Protein AF-A0A956I8U1-F1 (afdb_monomer_lite)

Radius of gyration: 21.56 Å; chains: 1; bounding box: 69×37×74 Å

Secondary structure (DSSP, 8-state):
-PPPPEETTTTT-B----TTTTTTGGGBS---B--HHHHHHHHHHHHHHGGGS-HHHHHHHHHH-SEEEEEETTEEEEPEETTEETTBSSSBHHHHHHHHTTS-TTTTS-HHHHSTTEEE-SSSEEEE--TTSTT----S-GGGSGGG--SBHHHH-HHHHHHHHHHHHT-GGGGGGSPPP-----PPPPPPPPPPPPPPPP---

Sequence (205 aa):
MGRKLTVLNAENATFSCVYPTCGGACCKGSRPPATPAEVAHLRALLPRVKERLRPSARRAIERRDFVTRRQKSGHATLAVQDGACVFFHDGCTLHVLAVEEGVDRFAHKPWACTIFPLERHDEGTWHIRQHGAYGEAWDELPCLSPDASDAPGIDTLGPELAFAAELATGGSESWRFATPTTARAAKPPRSPAKLPKRGARPTDR

Foldseek 3Di:
DQQAQAAPCQPQFDFDDPPPVQLPVCFFQDWDFAFPLLLVVLVVCCVVLLVVWDPQLNVCCVVPNQWDPDDDPRGTTGDDDPRGGRQDDSDRSQLVVCVVVVHDSCPNPGLRVLLPPWDDDDQSYIYRAAPPPPPDPCPPRLRRHSVSGPHRVVVNCVRSSVSVSCCNRCHPPVSRVDDPDCPDDPDPPPDPPPDPDPDDDDDDD

pLDDT: mean 86.84, std 16.13, range [35.69, 98.25]

Structure (mmCIF, N/CA/C/O backbone):
data_AF-A0A956I8U1-F1
#
_entry.id   AF-A0A956I8U1-F1
#
loop_
_atom_site.group_PDB
_atom_site.id
_atom_site.type_symbol
_atom_site.label_atom_id
_atom_site.label_alt_id
_atom_site.label_comp_id
_atom_site.label_asym_id
_atom_site.label_entity_id
_atom_site.label_seq_id
_atom_site.pdbx_PDB_ins_code
_atom_site.Cartn_x
_atom_site.Cartn_y
_atom_site.Cartn_z
_atom_site.occupancy
_atom_site.B_iso_or_equiv
_atom_site.auth_seq_id
_atom_site.auth_comp_id
_atom_site.auth_asym_id
_atom_site.auth_atom_id
_atom_site.pdbx_PDB_model_num
ATOM 1 N N . MET A 1 1 ? 19.447 18.252 -6.058 1.00 37.81 1 MET A N 1
ATOM 2 C CA . MET A 1 1 ? 19.414 17.034 -6.897 1.00 37.81 1 MET A CA 1
ATOM 3 C C . MET A 1 1 ? 18.720 15.950 -6.095 1.00 37.81 1 MET A C 1
ATOM 5 O O . MET A 1 1 ? 19.268 15.537 -5.082 1.00 37.81 1 MET A O 1
ATOM 9 N N . GLY A 1 2 ? 17.487 15.584 -6.460 1.00 49.72 2 GLY A N 1
ATOM 10 C CA . GLY A 1 2 ? 16.763 14.504 -5.782 1.00 49.72 2 GLY A CA 1
ATOM 11 C C . GLY A 1 2 ? 17.529 13.193 -5.939 1.00 49.72 2 GLY A C 1
ATOM 12 O O . GLY A 1 2 ? 18.022 12.908 -7.032 1.00 49.72 2 GLY A O 1
ATOM 13 N N . ARG A 1 3 ? 17.697 12.433 -4.850 1.00 54.66 3 ARG A N 1
ATOM 14 C CA . ARG A 1 3 ? 18.326 11.108 -4.912 1.00 54.66 3 ARG A CA 1
ATOM 15 C C . ARG A 1 3 ? 17.562 10.259 -5.927 1.00 54.66 3 ARG A C 1
ATOM 17 O O . ARG A 1 3 ? 16.346 10.119 -5.828 1.00 54.66 3 ARG A O 1
ATOM 24 N N . LYS A 1 4 ? 18.289 9.715 -6.902 1.00 68.69 4 LYS A N 1
ATOM 25 C CA . LYS A 1 4 ? 17.760 8.745 -7.857 1.00 68.69 4 LYS A CA 1
ATOM 26 C C . LYS A 1 4 ? 17.346 7.502 -7.068 1.00 68.69 4 LYS A C 1
ATOM 28 O O . LYS A 1 4 ? 18.152 6.973 -6.307 1.00 68.69 4 LYS A O 1
ATOM 33 N N . LEU A 1 5 ? 16.092 7.087 -7.214 1.00 85.44 5 LEU A N 1
ATOM 34 C CA . LEU A 1 5 ? 15.614 5.812 -6.689 1.00 85.44 5 LEU A CA 1
ATOM 35 C C . LEU A 1 5 ? 16.400 4.691 -7.384 1.00 85.44 5 LEU A C 1
ATOM 37 O O . LEU A 1 5 ? 16.408 4.626 -8.614 1.00 85.44 5 LEU A O 1
ATOM 41 N N . THR A 1 6 ? 17.060 3.830 -6.614 1.00 91.31 6 THR A N 1
ATOM 42 C CA . THR A 1 6 ? 17.758 2.653 -7.145 1.00 91.31 6 THR A CA 1
ATOM 43 C C . THR A 1 6 ? 16.889 1.423 -6.923 1.00 91.31 6 THR A C 1
ATOM 45 O O . THR A 1 6 ? 16.520 1.134 -5.787 1.00 91.31 6 THR A O 1
ATOM 48 N N . VAL A 1 7 ? 16.578 0.686 -7.994 1.00 93.69 7 VAL A N 1
ATOM 49 C CA . VAL A 1 7 ? 15.843 -0.587 -7.935 1.00 93.69 7 VAL A CA 1
ATOM 50 C C . VAL A 1 7 ? 16.796 -1.719 -8.318 1.00 93.69 7 VAL A C 1
ATOM 52 O O . VAL A 1 7 ? 17.235 -1.794 -9.461 1.00 93.69 7 VAL A O 1
ATOM 55 N N . LEU A 1 8 ? 17.145 -2.579 -7.359 1.00 94.50 8 LEU A N 1
ATOM 56 C CA . LEU A 1 8 ? 18.240 -3.551 -7.477 1.00 94.50 8 LEU A CA 1
ATOM 57 C C . LEU A 1 8 ? 18.034 -4.592 -8.576 1.00 94.50 8 LEU A C 1
ATOM 59 O O . LEU A 1 8 ? 18.990 -4.988 -9.230 1.00 94.50 8 LEU A O 1
ATOM 63 N N . ASN A 1 9 ? 16.798 -5.038 -8.774 1.00 94.94 9 ASN A N 1
ATOM 64 C CA . ASN A 1 9 ? 16.433 -6.044 -9.766 1.00 94.94 9 ASN A CA 1
ATOM 65 C C . ASN A 1 9 ? 15.641 -5.448 -10.939 1.00 94.94 9 ASN A C 1
ATOM 67 O O . ASN A 1 9 ? 14.868 -6.163 -11.568 1.00 94.94 9 ASN A O 1
ATOM 71 N N . ALA A 1 10 ? 15.832 -4.157 -11.236 1.00 93.00 10 ALA A N 1
ATOM 72 C CA . ALA A 1 10 ? 15.119 -3.439 -12.297 1.00 93.00 10 ALA A CA 1
ATOM 73 C C . ALA A 1 10 ? 15.156 -4.142 -13.663 1.00 93.00 10 ALA A C 1
ATOM 75 O O . ALA A 1 10 ? 14.166 -4.115 -14.383 1.00 93.00 10 ALA A O 1
ATOM 76 N N . GLU A 1 11 ? 16.290 -4.757 -14.003 1.00 92.62 11 GLU A N 1
ATOM 77 C CA . GLU A 1 11 ? 16.518 -5.377 -15.314 1.00 92.62 11 GLU A CA 1
ATOM 78 C C . GLU A 1 11 ? 15.791 -6.716 -15.488 1.00 92.62 11 GLU A C 1
ATOM 80 O O . GLU A 1 11 ? 15.482 -7.094 -16.612 1.00 92.62 11 GLU A O 1
ATOM 85 N N . ASN A 1 12 ? 15.512 -7.427 -14.389 1.00 94.44 12 ASN A N 1
ATOM 86 C CA . ASN A 1 12 ? 15.054 -8.821 -14.436 1.00 94.44 12 ASN A CA 1
ATOM 87 C C . ASN A 1 12 ? 13.694 -9.047 -13.771 1.00 94.44 12 ASN A C 1
ATOM 89 O O . ASN A 1 12 ? 13.065 -10.075 -13.999 1.00 94.44 12 ASN A O 1
ATOM 93 N N . ALA A 1 13 ? 13.251 -8.139 -12.900 1.00 96.12 13 ALA A N 1
ATOM 94 C CA . ALA A 1 13 ? 11.980 -8.298 -12.215 1.00 96.12 13 ALA A CA 1
ATOM 95 C C . ALA A 1 13 ? 10.821 -8.011 -13.163 1.00 96.12 13 ALA A C 1
ATOM 97 O O . ALA A 1 13 ? 10.745 -6.931 -13.753 1.00 96.12 13 ALA A O 1
ATOM 98 N N . THR A 1 14 ? 9.877 -8.939 -13.234 1.00 96.62 14 THR A N 1
ATOM 99 C CA . THR A 1 14 ? 8.616 -8.753 -13.941 1.00 96.62 14 THR A CA 1
ATOM 100 C C . THR A 1 14 ? 7.496 -8.526 -12.940 1.00 96.62 14 THR A C 1
ATOM 102 O O . THR A 1 14 ? 7.513 -9.032 -11.820 1.00 96.62 14 THR A O 1
ATOM 105 N N . PHE A 1 15 ? 6.511 -7.709 -13.291 1.00 96.56 15 PHE A N 1
ATOM 106 C CA . PHE A 1 15 ? 5.351 -7.539 -12.425 1.00 96.56 15 PHE A CA 1
ATOM 107 C C . PHE A 1 15 ? 4.150 -7.056 -13.214 1.00 96.56 15 PHE A C 1
ATOM 109 O O . PHE A 1 15 ? 4.244 -6.116 -13.999 1.00 96.56 15 PHE A O 1
ATOM 116 N N . SER A 1 16 ? 2.991 -7.635 -12.924 1.00 94.62 16 SER A N 1
ATOM 117 C CA . SER A 1 16 ? 1.707 -7.074 -13.317 1.00 94.62 16 SER A CA 1
ATOM 118 C C . SER A 1 16 ? 0.682 -7.346 -12.224 1.00 94.62 16 SER A C 1
ATOM 120 O O . SER A 1 16 ? 0.556 -8.464 -11.718 1.00 94.62 16 SER A O 1
ATOM 122 N N . CYS A 1 17 ? -0.057 -6.314 -11.816 1.00 93.06 17 CYS A N 1
ATOM 123 C CA . CYS A 1 17 ? -1.129 -6.491 -10.847 1.00 93.06 17 CYS A CA 1
ATOM 124 C C . CYS A 1 17 ? -2.303 -7.222 -11.509 1.00 93.06 17 CYS A C 1
ATOM 126 O O . CYS A 1 17 ? -2.952 -6.683 -12.399 1.00 93.06 17 CYS A O 1
ATOM 128 N N . VAL A 1 18 ? -2.627 -8.421 -11.020 1.00 92.06 18 VAL A N 1
ATOM 129 C CA . VAL A 1 18 ? -3.714 -9.263 -11.558 1.00 92.06 18 VAL A CA 1
ATOM 130 C C . VAL A 1 18 ? -5.026 -9.145 -10.767 1.00 92.06 18 VAL A C 1
ATOM 132 O O . VAL A 1 18 ? -5.859 -10.052 -10.760 1.00 92.06 18 VAL A O 1
ATOM 135 N N . TYR A 1 19 ? -5.223 -8.047 -10.035 1.00 90.50 19 TYR A N 1
ATOM 136 C CA . TYR A 1 19 ? -6.524 -7.742 -9.433 1.00 90.50 19 TYR A CA 1
ATOM 137 C C . TYR A 1 19 ? -7.537 -7.386 -10.542 1.00 90.50 19 TYR A C 1
ATOM 139 O O . TYR A 1 19 ? -7.165 -6.650 -11.454 1.00 90.50 19 TYR A O 1
ATOM 147 N N . PRO A 1 20 ? -8.807 -7.837 -10.488 1.00 91.75 20 PRO A N 1
ATOM 148 C CA . PRO A 1 20 ? -9.485 -8.511 -9.376 1.00 91.75 20 PRO A CA 1
ATOM 149 C C . PRO A 1 20 ? -9.330 -10.036 -9.329 1.00 91.75 20 PRO A C 1
ATOM 151 O O . PRO A 1 20 ? -9.748 -10.639 -8.343 1.00 91.75 20 PRO A O 1
ATOM 154 N N . THR A 1 21 ? -8.703 -10.667 -10.324 1.00 91.88 21 THR A N 1
ATOM 155 C CA . THR A 1 21 ? -8.592 -12.133 -10.438 1.00 91.88 21 THR A CA 1
ATOM 156 C C . THR A 1 21 ? -7.906 -12.783 -9.231 1.00 91.88 21 THR A C 1
ATOM 158 O O . THR A 1 21 ? -8.298 -13.868 -8.813 1.00 91.88 21 THR A O 1
ATOM 161 N N . CYS A 1 22 ? -6.948 -12.106 -8.585 1.00 92.44 22 CYS A N 1
ATOM 162 C CA . CYS A 1 22 ? -6.332 -12.602 -7.342 1.00 92.44 22 CYS A CA 1
ATOM 163 C C . CYS A 1 22 ? -7.234 -12.514 -6.091 1.00 92.44 22 CYS A C 1
ATOM 165 O O . CYS A 1 22 ? -6.812 -12.899 -4.997 1.00 92.44 22 CYS A O 1
ATOM 167 N N . GLY A 1 23 ? -8.437 -11.939 -6.195 1.00 91.75 23 GLY A N 1
ATOM 168 C CA . GLY A 1 23 ? -9.359 -11.747 -5.072 1.00 91.75 23 GLY A CA 1
ATOM 169 C C . GLY A 1 23 ? -8.770 -10.909 -3.931 1.00 91.75 23 GLY A C 1
ATOM 170 O O . GLY A 1 23 ? -9.068 -11.158 -2.761 1.00 91.75 23 GLY A O 1
ATOM 171 N N . GLY A 1 24 ? -7.861 -9.979 -4.249 1.00 92.56 24 GLY A N 1
ATOM 172 C CA . GLY A 1 24 ? -7.190 -9.116 -3.274 1.00 92.56 24 GLY A CA 1
ATOM 173 C C . GLY A 1 24 ? -6.253 -9.861 -2.322 1.00 92.56 24 GLY A C 1
ATOM 174 O O . GLY A 1 24 ? -6.181 -9.521 -1.142 1.00 92.56 24 GLY A O 1
ATOM 175 N N . ALA A 1 25 ? -5.541 -10.879 -2.809 1.00 92.88 25 ALA A N 1
ATOM 176 C CA . ALA A 1 25 ? -4.661 -11.711 -1.991 1.00 92.88 25 ALA A CA 1
ATOM 177 C C . ALA A 1 25 ? -3.623 -10.915 -1.167 1.00 92.88 25 ALA A C 1
ATOM 179 O O . ALA A 1 25 ? -3.395 -11.251 -0.011 1.00 92.88 25 ALA A O 1
ATOM 180 N N . CYS A 1 26 ? -3.119 -9.776 -1.659 1.00 92.94 26 CYS A N 1
ATOM 181 C CA . CYS A 1 26 ? -2.223 -8.887 -0.898 1.00 92.94 26 CYS A CA 1
ATOM 182 C C . CYS A 1 26 ? -2.849 -8.275 0.379 1.00 92.94 26 CYS A C 1
ATOM 184 O O . CYS A 1 26 ? -2.139 -7.730 1.225 1.00 92.94 26 CYS A O 1
ATOM 186 N N . CYS A 1 27 ? -4.175 -8.346 0.536 1.00 94.75 27 CYS A N 1
ATOM 187 C CA . CYS A 1 27 ? -4.905 -7.934 1.736 1.00 94.75 27 CYS A CA 1
ATOM 188 C C . CYS A 1 27 ? -5.210 -9.103 2.691 1.00 94.75 27 CYS A C 1
ATOM 190 O O . CYS A 1 27 ? -5.632 -8.863 3.828 1.00 94.75 27 CYS A O 1
ATOM 192 N N . LYS A 1 28 ? -5.013 -10.355 2.264 1.00 92.56 28 LYS A N 1
ATOM 193 C CA . LYS A 1 28 ? -5.196 -11.556 3.089 1.00 92.56 28 LYS A CA 1
ATOM 194 C C . LYS A 1 28 ? -3.940 -11.747 3.943 1.00 92.56 28 LYS A C 1
ATOM 196 O O . LYS A 1 28 ? -2.829 -11.632 3.452 1.00 92.56 28 LYS A O 1
ATOM 201 N N . GLY A 1 29 ? -4.099 -11.887 5.257 1.00 85.31 29 GLY A N 1
ATOM 202 C CA . GLY A 1 29 ? -2.996 -11.995 6.227 1.00 85.31 29 GLY A CA 1
ATOM 203 C C . GLY A 1 29 ? -2.125 -10.740 6.414 1.00 85.31 29 GLY A C 1
ATOM 204 O O . GLY A 1 29 ? -1.432 -10.624 7.429 1.00 85.31 29 GLY A O 1
ATOM 205 N N . SER A 1 30 ? -2.184 -9.775 5.492 1.00 88.31 30 SER A N 1
ATOM 206 C CA . SER A 1 30 ? -1.333 -8.589 5.496 1.00 88.31 30 SER A CA 1
ATOM 207 C C . SER A 1 30 ? -1.630 -7.641 6.659 1.00 88.31 30 SER A C 1
ATOM 209 O O . SER A 1 30 ? -2.777 -7.324 6.977 1.00 88.31 30 SER A O 1
ATOM 211 N N . ARG A 1 31 ? -0.550 -7.174 7.292 1.00 94.69 31 ARG A N 1
ATOM 212 C CA . ARG A 1 31 ? -0.540 -6.220 8.410 1.00 94.69 31 ARG A CA 1
ATOM 213 C C . ARG A 1 31 ? 0.388 -5.057 8.056 1.00 94.69 31 ARG A C 1
ATOM 215 O O . ARG A 1 31 ? 1.481 -4.972 8.624 1.00 94.69 31 ARG A O 1
ATOM 222 N N . PRO A 1 32 ? 0.017 -4.217 7.075 1.00 95.00 32 PRO A N 1
ATOM 223 C CA . PRO A 1 32 ? 0.868 -3.120 6.637 1.00 95.00 32 PRO A CA 1
ATOM 224 C C . PRO A 1 32 ? 1.131 -2.160 7.810 1.00 95.00 32 PRO A C 1
ATOM 226 O O . PRO A 1 32 ? 0.213 -1.908 8.602 1.00 95.00 32 PRO A O 1
ATOM 229 N N . PRO A 1 33 ? 2.366 -1.652 7.964 1.00 96.00 33 PRO A N 1
ATOM 230 C CA . PRO A 1 33 ? 2.640 -0.568 8.893 1.00 96.00 33 PRO A CA 1
ATOM 231 C C . PRO A 1 33 ? 1.919 0.708 8.448 1.00 96.00 33 PRO A C 1
ATOM 233 O O . PRO A 1 33 ? 1.764 0.950 7.251 1.00 96.00 33 PRO A O 1
ATOM 236 N N . ALA A 1 34 ? 1.502 1.513 9.419 1.00 96.50 34 ALA A N 1
ATOM 237 C CA . ALA A 1 34 ? 0.922 2.831 9.210 1.00 96.50 34 ALA A CA 1
ATOM 238 C C . ALA A 1 34 ? 1.560 3.824 10.185 1.00 96.50 34 ALA A C 1
ATOM 240 O O . ALA A 1 34 ? 1.629 3.573 11.394 1.00 96.50 34 ALA A O 1
ATOM 241 N N . THR A 1 35 ? 2.044 4.946 9.663 1.00 95.62 35 THR A N 1
ATOM 242 C CA . THR A 1 35 ? 2.658 5.997 10.482 1.00 95.62 35 THR A CA 1
ATOM 243 C C . THR A 1 35 ? 1.617 6.672 11.386 1.00 95.62 35 THR A C 1
ATOM 245 O O . THR A 1 35 ? 0.415 6.571 11.135 1.00 95.62 35 THR A O 1
ATOM 248 N N . PRO A 1 36 ? 2.024 7.423 12.426 1.00 96.06 36 PRO A N 1
ATOM 249 C CA . PRO A 1 36 ? 1.071 8.169 13.247 1.00 96.06 36 PRO A CA 1
ATOM 250 C C . PRO A 1 36 ? 0.172 9.130 12.447 1.00 96.06 36 PRO A C 1
ATOM 252 O O . PRO A 1 36 ? -1.019 9.234 12.748 1.00 96.06 36 PRO A O 1
ATOM 255 N N . ALA A 1 37 ? 0.709 9.793 11.416 1.00 95.94 37 ALA A N 1
ATOM 256 C CA . ALA A 1 37 ? -0.065 10.685 10.553 1.00 95.94 37 ALA A CA 1
ATOM 257 C C . ALA A 1 37 ? -1.077 9.913 9.695 1.00 95.94 37 ALA A C 1
ATOM 259 O O . ALA A 1 37 ? -2.240 10.305 9.607 1.00 95.94 37 ALA A O 1
ATOM 260 N N . GLU A 1 38 ? -0.690 8.765 9.138 1.00 97.00 38 GLU A N 1
ATOM 261 C CA . GLU A 1 38 ? -1.618 7.903 8.404 1.00 97.00 38 GLU A CA 1
ATOM 262 C C . GLU A 1 38 ? -2.695 7.311 9.306 1.00 97.00 38 GLU A C 1
ATOM 264 O O . GLU A 1 38 ? -3.849 7.223 8.907 1.00 97.00 38 GLU A O 1
ATOM 269 N N . VAL A 1 39 ? -2.360 6.934 10.541 1.00 97.62 39 VAL A N 1
ATOM 270 C CA . VAL A 1 39 ? -3.356 6.471 11.513 1.00 97.62 39 VAL A CA 1
ATOM 271 C C . VAL A 1 39 ? -4.357 7.583 11.826 1.00 97.62 39 VAL A C 1
ATOM 273 O O . VAL A 1 39 ? -5.554 7.311 11.919 1.00 97.62 39 VAL A O 1
ATOM 276 N N . ALA A 1 40 ? -3.913 8.834 11.964 1.00 97.06 40 ALA A N 1
ATOM 277 C CA . ALA A 1 40 ? -4.819 9.966 12.142 1.00 97.06 40 ALA A CA 1
ATOM 278 C C . ALA A 1 40 ? -5.730 10.165 10.915 1.00 97.06 40 ALA A C 1
ATOM 280 O O . ALA A 1 40 ? -6.948 10.277 11.076 1.00 97.06 40 ALA A O 1
ATOM 281 N N . HIS A 1 41 ? -5.162 10.115 9.707 1.00 96.56 41 HIS A N 1
ATOM 282 C CA . HIS A 1 41 ? -5.896 10.193 8.438 1.00 96.56 41 HIS A CA 1
ATOM 283 C C . HIS A 1 41 ? -6.946 9.085 8.306 1.00 96.56 41 HIS A C 1
ATOM 285 O O . HIS A 1 41 ? -8.137 9.354 8.166 1.00 96.56 41 HIS A O 1
ATOM 291 N N . LEU A 1 42 ? -6.543 7.823 8.469 1.00 97.69 42 LEU A N 1
ATOM 292 C CA . LEU A 1 42 ? -7.436 6.663 8.408 1.00 97.69 42 LEU A CA 1
ATOM 293 C C . LEU A 1 42 ? -8.555 6.739 9.451 1.00 97.69 42 LEU A C 1
ATOM 295 O O . LEU A 1 42 ? -9.692 6.366 9.164 1.00 97.69 42 LEU A O 1
ATOM 299 N N . ARG A 1 43 ? -8.267 7.259 10.651 1.00 97.75 43 ARG A N 1
ATOM 300 C CA . ARG A 1 43 ? -9.282 7.457 11.693 1.00 97.75 43 ARG A CA 1
ATOM 301 C C . ARG A 1 43 ? -10.337 8.478 11.274 1.00 97.75 43 ARG A C 1
ATOM 303 O O . ARG A 1 43 ? -11.513 8.254 11.550 1.00 97.75 43 ARG A O 1
ATOM 310 N N . ALA A 1 44 ? -9.940 9.553 10.595 1.00 97.19 44 ALA A N 1
ATOM 311 C CA . ALA A 1 44 ? -10.873 10.532 10.041 1.00 97.19 44 ALA A CA 1
ATOM 312 C C . ALA A 1 44 ? -11.742 9.938 8.915 1.00 97.19 44 ALA A C 1
ATOM 314 O O . ALA A 1 44 ? -12.900 10.324 8.764 1.00 97.19 44 ALA A O 1
ATOM 315 N N . LEU A 1 45 ? -11.222 8.952 8.175 1.00 97.00 45 LEU A N 1
ATOM 316 C CA . LEU A 1 45 ? -11.957 8.249 7.118 1.00 97.00 45 LEU A CA 1
ATOM 317 C C . LEU A 1 45 ? -12.907 7.160 7.637 1.00 97.00 45 LEU A C 1
ATOM 319 O O . LEU A 1 45 ? -13.850 6.803 6.930 1.00 97.00 45 LEU A O 1
ATOM 323 N N . LEU A 1 46 ? -12.705 6.636 8.854 1.00 97.38 46 LEU A N 1
ATOM 324 C CA . LEU A 1 46 ? -13.504 5.528 9.400 1.00 97.38 46 LEU A CA 1
ATOM 325 C C . LEU A 1 46 ? -15.024 5.706 9.252 1.00 97.38 46 LEU A C 1
ATOM 327 O O . LEU A 1 46 ? -15.660 4.749 8.810 1.00 97.38 46 LEU A O 1
ATOM 331 N N . PRO A 1 47 ? -15.636 6.870 9.560 1.00 96.88 47 PRO A N 1
ATOM 332 C CA . PRO A 1 47 ? -17.079 7.050 9.394 1.00 96.88 47 PRO A CA 1
ATOM 333 C C . PRO A 1 47 ? -17.561 6.845 7.951 1.00 96.88 47 PRO A C 1
ATOM 335 O O . PRO A 1 47 ? -18.676 6.378 7.745 1.00 96.88 47 PRO A O 1
ATOM 338 N N . ARG A 1 48 ? -16.714 7.148 6.960 1.00 96.62 48 ARG A N 1
ATOM 339 C CA . ARG A 1 48 ? -17.026 7.076 5.521 1.00 96.62 48 ARG A CA 1
ATOM 340 C C . ARG A 1 48 ? -16.884 5.657 4.971 1.00 96.62 48 ARG A C 1
ATOM 342 O O . ARG A 1 48 ? -17.636 5.250 4.087 1.00 96.62 48 ARG A O 1
ATOM 349 N N . VAL A 1 49 ? -15.951 4.876 5.520 1.00 96.50 49 VAL A N 1
ATOM 350 C CA . VAL A 1 49 ? -15.747 3.473 5.120 1.00 96.50 49 VAL A CA 1
ATOM 351 C C . VAL A 1 49 ? -16.526 2.474 5.969 1.00 96.50 49 VAL A C 1
ATOM 353 O O . VAL A 1 49 ? -16.626 1.323 5.566 1.00 96.50 49 VAL A O 1
ATOM 356 N N . LYS A 1 50 ? -17.094 2.881 7.115 1.00 95.06 50 LYS A N 1
ATOM 357 C CA . LYS A 1 50 ? -17.695 1.981 8.118 1.00 95.06 50 LYS A CA 1
ATOM 358 C C . LYS A 1 50 ? -18.675 0.965 7.530 1.00 95.06 50 LYS A C 1
ATOM 360 O O . LYS A 1 50 ? -18.580 -0.215 7.860 1.00 95.06 50 LYS A O 1
ATOM 365 N N . GLU A 1 51 ? -19.580 1.411 6.662 1.00 94.69 51 GLU A N 1
ATOM 366 C CA . GLU A 1 51 ? -20.604 0.546 6.057 1.00 94.69 51 GLU A CA 1
ATOM 367 C C . GLU A 1 51 ? -20.075 -0.304 4.892 1.00 94.69 51 GLU A C 1
ATOM 369 O O . GLU A 1 51 ? -20.706 -1.283 4.512 1.00 94.69 51 GLU A O 1
ATOM 374 N N . ARG A 1 52 ? -18.878 0.005 4.378 1.00 95.38 52 ARG A N 1
ATOM 375 C CA . ARG A 1 52 ? -18.163 -0.826 3.397 1.00 95.38 52 ARG A CA 1
ATOM 376 C C . ARG A 1 52 ? -17.355 -1.937 4.066 1.00 95.38 52 ARG A C 1
ATOM 378 O O . ARG A 1 52 ? -16.916 -2.856 3.386 1.00 95.38 52 ARG A O 1
ATOM 385 N N . LEU A 1 53 ? -17.121 -1.869 5.377 1.00 97.81 53 LEU A N 1
ATOM 386 C CA . LEU A 1 53 ? -16.347 -2.884 6.087 1.00 97.81 53 LEU A CA 1
ATOM 387 C C . LEU A 1 53 ? -17.145 -4.178 6.242 1.00 97.81 53 LEU A C 1
ATOM 389 O O . LEU A 1 53 ? -18.348 -4.163 6.510 1.00 97.81 53 LEU A O 1
ATOM 393 N N . ARG A 1 54 ? -16.441 -5.313 6.228 1.00 97.88 54 ARG A N 1
ATOM 394 C CA . ARG A 1 54 ? -17.022 -6.590 6.658 1.00 97.88 54 ARG A CA 1
ATOM 395 C C . ARG A 1 54 ? -17.600 -6.451 8.077 1.00 97.88 54 ARG A C 1
ATOM 397 O O . ARG A 1 54 ? -16.943 -5.856 8.943 1.00 97.88 54 ARG A O 1
ATOM 404 N N . PRO A 1 55 ? -18.763 -7.054 8.391 1.00 98.06 55 PRO A N 1
ATOM 405 C CA . PRO A 1 55 ? -19.373 -6.931 9.715 1.00 98.06 55 PRO A CA 1
ATOM 406 C C . PRO A 1 55 ? -18.447 -7.328 10.873 1.00 98.06 55 PRO A C 1
ATOM 408 O O . PRO A 1 55 ? -18.483 -6.704 11.935 1.00 98.06 55 PRO A O 1
ATOM 411 N N . SER A 1 56 ? -17.600 -8.346 10.688 1.00 97.88 56 SER A N 1
ATOM 412 C CA . SER A 1 56 ? -16.627 -8.766 11.700 1.00 97.88 56 SER A CA 1
ATOM 413 C C . SER A 1 56 ? -15.491 -7.761 11.887 1.00 97.88 56 SER A C 1
ATOM 415 O O . SER A 1 56 ? -15.118 -7.492 13.030 1.00 97.88 56 SER A O 1
ATOM 417 N N . ALA A 1 57 ? -14.992 -7.158 10.805 1.00 98.19 57 ALA A N 1
ATOM 418 C CA . ALA A 1 57 ? -13.978 -6.110 10.849 1.00 98.19 57 ALA A CA 1
ATOM 419 C C . ALA A 1 57 ? -14.502 -4.856 11.561 1.00 98.19 57 ALA A C 1
ATOM 421 O O . ALA A 1 57 ? -13.845 -4.363 12.474 1.00 98.19 57 ALA A O 1
ATOM 422 N N . ARG A 1 58 ? -15.728 -4.413 11.247 1.00 98.25 58 ARG A N 1
ATOM 423 C CA . ARG A 1 58 ? -16.395 -3.303 11.952 1.00 98.25 58 ARG A CA 1
ATOM 424 C C . ARG A 1 58 ? -16.445 -3.542 13.463 1.00 98.25 58 ARG A C 1
ATOM 426 O O . ARG A 1 58 ? -15.965 -2.717 14.235 1.00 98.25 58 ARG A O 1
ATOM 433 N N . ARG A 1 59 ? -16.930 -4.717 13.883 1.00 98.06 59 ARG A N 1
ATOM 434 C CA . ARG A 1 59 ? -16.961 -5.105 15.304 1.00 98.06 59 ARG A CA 1
ATOM 435 C C . ARG A 1 59 ? -15.565 -5.180 15.928 1.00 98.06 59 ARG A C 1
ATOM 437 O O . ARG A 1 59 ? -15.403 -4.893 17.111 1.00 98.06 59 ARG A O 1
ATOM 444 N N . ALA A 1 60 ? -14.558 -5.621 15.176 1.00 97.62 60 ALA A N 1
ATOM 445 C CA . ALA A 1 60 ? -13.185 -5.687 15.664 1.00 97.62 60 ALA A CA 1
ATOM 446 C C . ALA A 1 60 ? -12.615 -4.286 15.923 1.00 97.62 60 ALA A C 1
ATOM 448 O O . ALA A 1 60 ? -12.054 -4.077 16.997 1.00 97.62 60 ALA A O 1
ATOM 449 N N . ILE A 1 61 ? -12.829 -3.346 14.999 1.00 98.06 61 ILE A N 1
ATOM 450 C CA . ILE A 1 61 ? -12.397 -1.949 15.124 1.00 98.06 61 ILE A CA 1
ATOM 451 C C . ILE A 1 61 ? -13.089 -1.273 16.307 1.00 98.06 61 ILE A C 1
ATOM 453 O O . ILE A 1 61 ? -12.422 -0.657 17.131 1.00 98.06 61 ILE A O 1
ATOM 457 N N . GLU A 1 62 ? -14.405 -1.443 16.450 1.00 97.06 62 GLU A N 1
ATOM 458 C CA . GLU A 1 62 ? -15.167 -0.856 17.562 1.00 97.06 62 GLU A CA 1
ATOM 459 C C . GLU A 1 62 ? -14.677 -1.339 18.936 1.00 97.06 62 GLU A C 1
ATOM 461 O O . GLU A 1 62 ? -14.706 -0.583 19.905 1.00 97.06 62 GLU A O 1
ATOM 466 N N . ARG A 1 63 ? -14.199 -2.586 19.033 1.00 97.38 63 ARG A N 1
ATOM 467 C CA . ARG A 1 63 ? -13.707 -3.159 20.296 1.00 97.38 63 ARG A CA 1
ATOM 468 C C . ARG A 1 63 ? -12.224 -2.920 20.565 1.00 97.38 63 ARG A C 1
ATOM 470 O O . ARG A 1 63 ? -11.834 -2.873 21.727 1.00 97.38 63 ARG A O 1
ATOM 477 N N . ARG A 1 64 ? -11.385 -2.918 19.526 1.00 96.69 64 ARG A N 1
ATOM 478 C CA . ARG A 1 64 ? -9.920 -3.066 19.654 1.00 96.69 64 ARG A CA 1
ATOM 479 C C . ARG A 1 64 ? -9.107 -2.090 18.804 1.00 96.69 64 ARG A C 1
ATOM 481 O O . ARG A 1 64 ? -7.886 -2.188 18.833 1.00 96.69 64 ARG A O 1
ATOM 488 N N . ASP A 1 65 ? -9.764 -1.162 18.111 1.00 97.62 65 ASP A N 1
ATOM 489 C CA . ASP A 1 65 ? -9.170 -0.269 17.111 1.00 97.62 65 ASP A CA 1
ATOM 490 C C . ASP A 1 65 ? -8.764 -0.984 15.798 1.00 97.62 65 ASP A C 1
ATOM 492 O O . ASP A 1 65 ? -8.744 -2.214 15.708 1.00 97.62 65 ASP A O 1
ATOM 496 N N . PHE A 1 66 ? -8.493 -0.210 14.741 1.00 97.81 66 PHE A N 1
ATOM 497 C CA . PHE A 1 66 ? -8.052 -0.713 13.426 1.00 97.81 66 PHE A CA 1
ATOM 498 C C . PHE A 1 66 ? -6.531 -0.882 13.318 1.00 97.81 66 PHE A C 1
ATOM 500 O O . PHE A 1 66 ? -6.037 -1.419 12.326 1.00 97.81 66 PHE A O 1
ATOM 507 N N . VAL A 1 67 ? -5.793 -0.447 14.338 1.00 97.75 67 VAL A N 1
ATOM 508 C CA . VAL A 1 67 ? -4.345 -0.620 14.495 1.00 97.75 67 VAL A CA 1
ATOM 509 C C . VAL A 1 67 ? -4.039 -1.507 15.691 1.00 97.75 67 VAL A C 1
ATOM 511 O O . VAL A 1 67 ? -4.809 -1.585 16.644 1.00 97.75 67 VAL A O 1
ATOM 514 N N . THR A 1 68 ? -2.889 -2.172 15.664 1.00 97.12 68 THR A N 1
ATOM 515 C CA . THR A 1 68 ? -2.431 -3.036 16.756 1.00 97.12 68 THR A CA 1
ATOM 516 C C . THR A 1 68 ? -1.131 -2.523 17.368 1.00 97.12 68 THR A C 1
ATOM 518 O O . THR A 1 68 ? -0.412 -1.727 16.770 1.00 97.12 68 THR A O 1
ATOM 521 N N . ARG A 1 69 ? -0.776 -3.039 18.552 1.00 94.69 69 ARG A N 1
ATOM 522 C CA . ARG A 1 69 ? 0.529 -2.776 19.187 1.00 94.69 69 ARG A CA 1
ATOM 523 C C . ARG A 1 69 ? 1.707 -3.444 18.464 1.00 94.69 69 ARG A C 1
ATOM 525 O O . ARG A 1 69 ? 2.851 -3.159 18.798 1.00 94.69 69 ARG A O 1
ATOM 532 N N . ARG A 1 70 ? 1.452 -4.342 17.501 1.00 95.56 70 ARG A N 1
ATOM 533 C CA . ARG A 1 70 ? 2.515 -4.962 16.702 1.00 95.56 70 ARG A CA 1
ATOM 534 C C . ARG A 1 70 ? 3.141 -3.902 15.808 1.00 95.56 70 ARG A C 1
ATOM 536 O O . ARG A 1 70 ? 2.415 -3.220 15.082 1.00 95.56 70 ARG A O 1
ATOM 543 N N . GLN A 1 71 ? 4.467 -3.841 15.820 1.00 94.69 71 GLN A N 1
ATOM 544 C CA . GLN A 1 71 ? 5.230 -2.923 14.989 1.00 94.69 71 GLN A CA 1
ATOM 545 C C . GLN A 1 71 ? 5.859 -3.620 13.777 1.00 94.69 71 GLN A C 1
ATOM 547 O O . GLN A 1 71 ? 6.298 -4.766 13.871 1.00 94.69 71 GLN A O 1
ATOM 552 N N . LYS A 1 72 ? 5.900 -2.915 12.645 1.00 91.19 72 LYS A N 1
ATOM 553 C CA . LYS A 1 72 ? 6.719 -3.225 11.463 1.00 91.19 72 LYS A CA 1
ATOM 554 C C . LYS A 1 72 ? 7.337 -1.910 10.989 1.00 91.19 72 LYS A C 1
ATOM 556 O O . LYS A 1 72 ? 6.655 -0.889 10.995 1.00 91.19 72 LYS A O 1
ATOM 561 N N . SER A 1 73 ? 8.627 -1.913 10.656 1.00 86.81 73 SER A N 1
ATOM 562 C CA . SER A 1 73 ? 9.349 -0.700 10.228 1.00 86.81 73 SER A CA 1
ATOM 563 C C . SER A 1 73 ? 9.190 0.485 11.201 1.00 86.81 73 SER A C 1
ATOM 565 O O . SER A 1 73 ? 9.017 1.618 10.775 1.00 86.81 73 SER A O 1
ATOM 567 N N . GLY A 1 74 ? 9.168 0.218 12.515 1.00 90.19 74 GLY A N 1
ATOM 568 C CA . GLY A 1 74 ? 9.005 1.245 13.558 1.00 90.19 74 GLY A CA 1
ATOM 569 C C . GLY A 1 74 ? 7.583 1.795 13.746 1.00 90.19 74 GLY A C 1
ATOM 570 O O . GLY A 1 74 ? 7.375 2.684 14.568 1.00 90.19 74 GLY A O 1
ATOM 571 N N . HIS A 1 75 ? 6.585 1.272 13.030 1.00 94.75 75 HIS A N 1
ATOM 572 C CA . HIS A 1 75 ? 5.217 1.791 13.049 1.00 94.75 75 HIS A CA 1
ATOM 573 C C . HIS A 1 75 ? 4.190 0.726 13.429 1.00 94.75 75 HIS A C 1
ATOM 575 O O . HIS A 1 75 ? 4.387 -0.463 13.173 1.00 94.75 75 HIS A O 1
ATOM 581 N N . ALA A 1 76 ? 3.076 1.154 14.029 1.00 96.56 76 ALA A N 1
ATOM 582 C CA . ALA A 1 76 ? 1.947 0.277 14.325 1.00 96.56 76 ALA A CA 1
ATOM 583 C C . ALA A 1 76 ? 1.396 -0.340 13.034 1.00 96.56 76 ALA A C 1
ATOM 585 O O . ALA A 1 76 ? 1.403 0.284 11.976 1.00 96.56 76 ALA A O 1
ATOM 586 N N . THR A 1 77 ? 0.908 -1.571 13.119 1.00 98.06 77 THR A N 1
ATOM 587 C CA . THR A 1 77 ? 0.366 -2.284 11.956 1.00 98.06 77 THR A CA 1
ATOM 588 C C . THR A 1 77 ? -1.151 -2.306 11.967 1.00 98.06 77 THR A C 1
ATOM 590 O O . THR A 1 77 ? -1.771 -2.378 13.035 1.00 98.06 77 THR A O 1
ATOM 593 N N . LEU A 1 78 ? -1.752 -2.288 10.776 1.00 98.00 78 LEU A N 1
ATOM 594 C CA . LEU A 1 78 ? -3.191 -2.477 10.632 1.00 98.00 78 LEU A CA 1
ATOM 595 C C . LEU A 1 78 ? -3.624 -3.854 11.150 1.00 98.00 78 LEU A C 1
ATOM 597 O O . LEU A 1 78 ? -2.901 -4.850 11.052 1.00 98.00 78 LEU A O 1
ATOM 601 N N . ALA A 1 79 ? -4.825 -3.898 11.720 1.00 97.81 79 ALA A N 1
ATOM 602 C CA . ALA A 1 79 ? -5.408 -5.106 12.267 1.00 97.81 79 ALA A CA 1
ATOM 603 C C . ALA A 1 79 ? -5.838 -6.083 11.164 1.00 97.81 79 ALA A C 1
ATOM 605 O O . 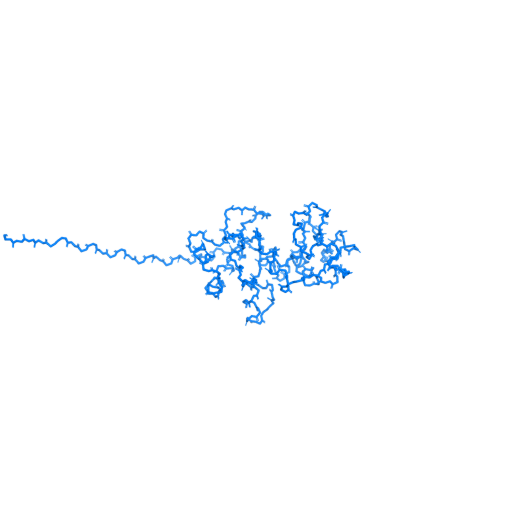ALA A 1 79 ? -6.252 -5.703 10.067 1.00 97.81 79 ALA A O 1
ATOM 606 N N . VAL A 1 80 ? -5.792 -7.368 11.507 1.00 97.69 80 VAL A N 1
ATOM 607 C CA . VAL A 1 80 ? -6.349 -8.462 10.710 1.00 97.69 80 VAL A CA 1
ATOM 608 C C . VAL A 1 80 ? -7.510 -9.068 11.484 1.00 97.69 80 VAL A C 1
ATOM 610 O O . VAL A 1 80 ? -7.390 -9.332 12.682 1.00 97.69 80 VAL A O 1
ATOM 613 N N . GLN A 1 81 ? -8.619 -9.297 10.790 1.00 97.81 81 GLN A N 1
ATOM 614 C CA . GLN A 1 81 ? -9.800 -9.980 11.300 1.00 97.81 81 GLN A CA 1
ATOM 615 C C . GLN A 1 81 ? -10.232 -11.030 10.275 1.00 97.81 81 GLN A C 1
ATOM 617 O O . GLN A 1 81 ? -10.332 -10.733 9.081 1.00 97.81 81 GLN A O 1
ATOM 622 N N . ASP A 1 82 ? -10.458 -12.254 10.759 1.00 95.94 82 ASP A N 1
ATOM 623 C CA . ASP A 1 82 ? -10.846 -13.420 9.954 1.00 95.94 82 ASP A CA 1
ATOM 624 C C . ASP A 1 82 ? -9.929 -13.606 8.735 1.00 95.94 82 ASP A C 1
ATOM 626 O O . ASP A 1 82 ? -10.368 -13.635 7.589 1.00 95.94 82 ASP A O 1
ATOM 630 N N . GLY A 1 83 ? -8.617 -13.617 8.991 1.00 95.56 83 GLY A N 1
ATOM 631 C CA . GLY A 1 83 ? -7.606 -13.884 7.968 1.00 95.56 83 GLY A CA 1
ATOM 632 C C . GLY A 1 83 ? -7.361 -12.766 6.948 1.00 95.56 83 GLY A C 1
ATOM 633 O O . GLY A 1 83 ? -6.534 -12.959 6.068 1.00 95.56 83 GLY A O 1
ATOM 634 N N . ALA A 1 84 ? -7.993 -11.590 7.046 1.00 97.12 84 ALA A N 1
ATOM 635 C CA . ALA A 1 84 ? -7.685 -10.462 6.154 1.00 97.12 84 ALA A CA 1
ATOM 636 C C . ALA A 1 84 ? -7.644 -9.108 6.873 1.00 97.12 84 ALA A C 1
ATOM 638 O O . ALA A 1 84 ? -8.179 -8.957 7.975 1.00 97.12 84 ALA A O 1
ATOM 639 N N . CYS A 1 85 ? -7.007 -8.122 6.239 1.00 97.88 85 CYS A N 1
ATOM 640 C CA . CYS A 1 85 ? -6.971 -6.735 6.695 1.00 97.88 85 CYS A CA 1
ATOM 641 C C . CYS A 1 85 ? -8.384 -6.235 7.048 1.00 97.88 85 CYS A C 1
ATOM 643 O O . CYS A 1 85 ? -9.371 -6.559 6.379 1.00 97.88 85 CYS A O 1
ATOM 645 N N . VAL A 1 86 ? -8.510 -5.435 8.108 1.00 98.06 86 VAL A N 1
ATOM 646 C CA . VAL A 1 86 ? -9.814 -4.889 8.525 1.00 98.06 86 VAL A CA 1
ATOM 647 C C . VAL A 1 86 ? -10.463 -3.974 7.477 1.00 98.06 86 VAL A C 1
ATOM 649 O O . VAL A 1 86 ? -11.681 -3.841 7.487 1.00 98.06 86 VAL A O 1
ATOM 652 N N . PHE A 1 87 ? -9.689 -3.418 6.539 1.00 98.06 87 PHE A N 1
ATOM 653 C CA . PHE A 1 87 ? -10.182 -2.625 5.400 1.00 98.06 87 PHE A CA 1
ATOM 654 C C . PHE A 1 87 ? -10.384 -3.444 4.112 1.00 98.06 87 PHE A C 1
ATOM 656 O O . PHE A 1 87 ? -10.487 -2.878 3.027 1.00 98.06 87 PHE A O 1
ATOM 663 N N . PHE A 1 88 ? -10.385 -4.775 4.196 1.00 97.62 88 PHE A N 1
ATOM 664 C CA . PHE A 1 88 ? -10.688 -5.644 3.059 1.00 97.62 88 PHE A CA 1
ATOM 665 C C . PHE A 1 88 ? -12.168 -6.046 3.053 1.00 97.62 88 PHE A C 1
ATOM 667 O O . PHE A 1 88 ? -12.681 -6.491 4.084 1.00 97.62 88 PHE A O 1
ATOM 674 N N . HIS A 1 89 ? -12.824 -5.926 1.898 1.00 96.44 89 HIS A N 1
ATOM 675 C CA . HIS A 1 89 ? -14.151 -6.462 1.578 1.00 96.44 89 HIS A CA 1
ATOM 676 C C . HIS A 1 89 ? -14.259 -6.562 0.047 1.00 96.44 89 HIS A C 1
ATOM 678 O O . HIS A 1 89 ? -14.514 -5.558 -0.608 1.00 96.44 89 HIS A O 1
ATOM 684 N N . ASP A 1 90 ? -13.931 -7.733 -0.513 1.00 92.94 90 ASP A N 1
ATOM 685 C CA . ASP A 1 90 ? -13.849 -7.987 -1.967 1.00 92.94 90 ASP A CA 1
ATOM 686 C C . ASP A 1 90 ? -12.981 -6.978 -2.739 1.00 92.94 90 ASP A C 1
ATOM 688 O O . ASP A 1 90 ? -13.221 -6.648 -3.894 1.00 92.94 90 ASP A O 1
ATOM 692 N N . GLY A 1 91 ? -11.952 -6.473 -2.060 1.00 92.94 91 GLY A N 1
ATOM 693 C CA . GLY A 1 91 ? -11.152 -5.332 -2.482 1.00 92.94 91 GLY A CA 1
ATOM 694 C C . GLY A 1 91 ? -10.757 -4.476 -1.282 1.00 92.94 91 GLY A C 1
AT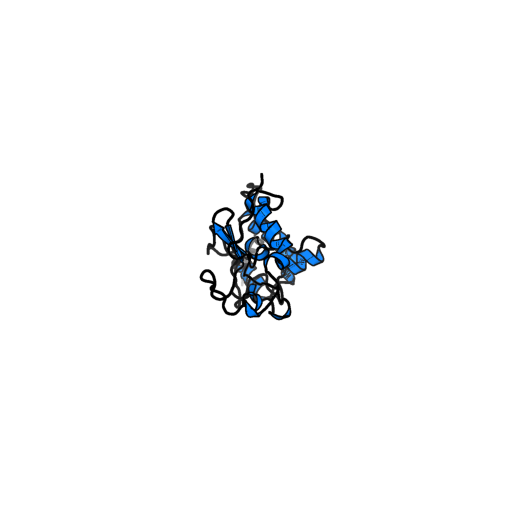OM 695 O O . GLY A 1 91 ? -11.198 -4.701 -0.152 1.00 92.94 91 GLY A O 1
ATOM 696 N N . CYS A 1 92 ? -9.878 -3.499 -1.495 1.00 95.69 92 CYS A N 1
ATOM 697 C CA . CYS A 1 92 ? -9.507 -2.555 -0.445 1.00 95.69 92 CYS A CA 1
ATOM 698 C C . CYS A 1 92 ? -10.555 -1.437 -0.362 1.00 95.69 92 CYS A C 1
ATOM 700 O O . CYS A 1 92 ? -10.675 -0.637 -1.288 1.00 95.69 92 CYS A O 1
ATOM 702 N N . THR A 1 93 ? -11.267 -1.317 0.761 1.00 96.88 93 THR A N 1
ATOM 703 C CA . THR A 1 93 ? -12.313 -0.292 0.931 1.00 96.88 93 THR A CA 1
ATOM 704 C C . THR A 1 93 ? -11.757 1.133 0.879 1.00 96.88 93 THR A C 1
ATOM 706 O O . THR A 1 93 ? -12.487 2.057 0.546 1.00 96.88 93 THR A O 1
ATOM 709 N N . LEU A 1 94 ? -10.470 1.319 1.197 1.00 97.25 94 LEU A N 1
ATOM 710 C CA . LEU A 1 94 ? -9.779 2.612 1.097 1.00 97.25 94 LEU A CA 1
ATOM 711 C C . LEU A 1 94 ? -9.529 3.010 -0.362 1.00 97.25 94 LEU A C 1
ATOM 713 O O . LEU A 1 94 ? -9.642 4.181 -0.703 1.00 97.25 94 LEU A O 1
ATOM 717 N N . HIS A 1 95 ? -9.216 2.032 -1.217 1.00 94.94 95 HIS A N 1
ATOM 718 C CA . HIS A 1 95 ? -9.080 2.250 -2.655 1.00 94.94 95 HIS A CA 1
ATOM 719 C C . HIS A 1 95 ? -10.435 2.585 -3.282 1.00 94.94 95 HIS A C 1
ATOM 721 O O . HIS A 1 95 ? -10.535 3.553 -4.024 1.00 94.94 95 HIS A O 1
ATOM 727 N N . VAL A 1 96 ? -11.477 1.814 -2.947 1.00 94.81 96 VAL A N 1
ATOM 728 C CA . VAL A 1 96 ? -12.846 2.070 -3.425 1.00 94.81 96 VAL A CA 1
ATOM 729 C C . VAL A 1 96 ? -13.282 3.484 -3.058 1.00 94.81 96 VAL A C 1
ATOM 731 O O . VAL A 1 96 ? -13.735 4.219 -3.925 1.00 94.81 96 VAL A O 1
ATOM 734 N N . LEU A 1 97 ? -13.067 3.885 -1.802 1.00 96.62 97 LEU A N 1
ATOM 735 C CA . LEU A 1 97 ? -13.397 5.231 -1.350 1.00 96.62 97 LEU A CA 1
ATOM 736 C C . LEU A 1 97 ? -12.653 6.312 -2.157 1.00 96.62 97 LEU A C 1
ATOM 738 O O . LEU A 1 97 ? -13.270 7.282 -2.579 1.00 96.62 97 LEU A O 1
ATOM 742 N N . ALA A 1 98 ? -11.353 6.138 -2.415 1.00 96.31 98 ALA A N 1
ATOM 743 C CA . ALA A 1 98 ? -10.578 7.103 -3.198 1.00 96.31 98 ALA A CA 1
ATOM 744 C C . ALA A 1 98 ? -11.119 7.261 -4.633 1.00 96.31 98 ALA A C 1
ATOM 746 O O . ALA A 1 98 ? -11.255 8.379 -5.126 1.00 96.31 98 ALA A O 1
ATOM 747 N N . VAL A 1 99 ? -11.485 6.146 -5.274 1.00 94.75 99 VAL A N 1
ATOM 748 C CA . VAL A 1 99 ? -12.099 6.151 -6.610 1.00 94.75 99 VAL A CA 1
ATOM 749 C C . VAL A 1 99 ? -13.460 6.853 -6.595 1.00 94.75 99 VAL A C 1
ATOM 751 O O . VAL A 1 99 ? -13.726 7.673 -7.468 1.00 94.75 99 VAL A O 1
ATOM 754 N N . GLU A 1 100 ? -14.308 6.582 -5.598 1.00 94.69 100 GLU A N 1
ATOM 755 C CA . GLU A 1 100 ? -15.616 7.241 -5.440 1.00 94.69 100 GLU A CA 1
ATOM 756 C C . GLU A 1 100 ? -15.492 8.755 -5.207 1.00 94.69 100 GLU A C 1
ATOM 758 O O . GLU A 1 100 ? -16.354 9.523 -5.630 1.00 94.69 100 GLU A O 1
ATOM 763 N N . GLU A 1 101 ? -14.423 9.191 -4.543 1.00 96.12 101 GLU A N 1
ATOM 764 C CA . GLU A 1 101 ? -14.125 10.605 -4.298 1.00 96.12 101 GLU A CA 1
ATOM 765 C C . GLU A 1 101 ? -13.499 11.316 -5.504 1.00 96.12 101 GLU A C 1
ATOM 767 O O . GLU A 1 101 ? -13.351 12.537 -5.475 1.00 96.12 101 GLU A O 1
ATOM 772 N N . GLY A 1 102 ? -13.123 10.581 -6.556 1.00 96.38 102 GLY A N 1
ATOM 773 C CA . GLY A 1 102 ? -12.417 11.140 -7.708 1.00 96.38 102 GLY A CA 1
ATOM 774 C C . GLY A 1 102 ? -11.014 11.653 -7.369 1.00 96.38 102 GLY A C 1
ATOM 775 O O . GLY A 1 102 ? -10.508 12.542 -8.051 1.00 96.38 102 GLY A O 1
ATOM 776 N N . VAL A 1 103 ? -10.394 11.121 -6.310 1.00 94.75 103 VAL A N 1
ATOM 777 C CA . VAL A 1 103 ? -9.016 11.444 -5.909 1.00 94.75 103 VAL A CA 1
ATOM 778 C C . VAL A 1 103 ? -8.054 10.336 -6.338 1.00 94.75 103 VAL A C 1
ATOM 780 O O . VAL A 1 103 ? -8.466 9.279 -6.818 1.00 94.75 103 VAL A O 1
ATOM 783 N N . ASP A 1 104 ? -6.750 10.565 -6.165 1.00 91.19 104 ASP A N 1
ATOM 784 C CA . ASP A 1 104 ? -5.736 9.555 -6.465 1.00 91.19 104 ASP A CA 1
ATOM 785 C C . ASP A 1 104 ? -6.031 8.226 -5.739 1.00 91.19 104 ASP A C 1
ATOM 787 O O . ASP A 1 104 ? -6.304 8.198 -4.535 1.00 91.19 104 ASP A O 1
ATOM 791 N N . ARG A 1 105 ? -5.935 7.103 -6.466 1.00 89.75 105 ARG A N 1
ATOM 792 C CA . ARG A 1 105 ? -6.263 5.746 -5.980 1.00 89.75 105 ARG A CA 1
ATOM 793 C C . ARG A 1 105 ? -5.454 5.292 -4.753 1.00 89.75 105 ARG A C 1
ATOM 795 O O . ARG A 1 105 ? -5.775 4.263 -4.143 1.00 89.75 105 ARG A O 1
ATOM 802 N N . PHE A 1 106 ? -4.392 6.013 -4.406 1.00 90.31 106 PHE A N 1
ATOM 803 C CA . PHE A 1 106 ? -3.516 5.782 -3.263 1.00 90.31 106 PHE A CA 1
ATOM 804 C C . PHE A 1 106 ? -3.705 6.774 -2.112 1.00 90.31 106 PHE A C 1
ATOM 806 O O . PHE A 1 106 ? -3.166 6.535 -1.027 1.00 90.31 106 PHE A O 1
ATOM 813 N N . ALA A 1 107 ? -4.505 7.830 -2.291 1.00 92.56 107 ALA A N 1
ATOM 814 C CA . ALA A 1 107 ? -4.676 8.926 -1.330 1.00 92.56 107 ALA A CA 1
ATOM 815 C C . ALA A 1 107 ? -5.074 8.461 0.085 1.00 92.56 107 ALA A C 1
ATOM 817 O O . ALA A 1 107 ? -4.780 9.114 1.090 1.00 92.56 107 ALA A O 1
ATOM 818 N N . HIS A 1 108 ? -5.756 7.320 0.190 1.00 95.69 108 HIS A N 1
ATOM 819 C CA . HIS A 1 108 ? -6.213 6.763 1.467 1.00 95.69 108 HIS A CA 1
ATOM 820 C C . HIS A 1 108 ? -5.489 5.485 1.881 1.00 95.69 108 HIS A C 1
ATOM 822 O O . HIS A 1 108 ? -5.636 5.044 3.019 1.00 95.69 108 HIS A O 1
ATOM 828 N N . LYS A 1 109 ? -4.717 4.862 0.986 1.00 95.38 109 LYS A N 1
ATOM 829 C CA . LYS A 1 109 ? -3.987 3.632 1.309 1.00 95.38 109 LYS A CA 1
ATOM 830 C C . LYS A 1 109 ? -2.774 3.971 2.189 1.00 95.38 109 LYS A C 1
ATOM 832 O O . LYS A 1 109 ? -2.154 5.009 1.966 1.00 95.38 109 LYS A O 1
ATOM 837 N N . PRO A 1 110 ? -2.401 3.122 3.169 1.00 95.56 110 PRO A N 1
ATOM 838 C CA . PRO A 1 110 ? -1.115 3.257 3.856 1.00 95.56 110 PRO A CA 1
ATOM 839 C C . PRO A 1 110 ? 0.041 3.194 2.857 1.00 95.56 110 PRO A C 1
ATOM 841 O O . PRO A 1 110 ? -0.053 2.445 1.881 1.00 95.56 110 PRO A O 1
ATOM 844 N N . TRP A 1 111 ? 1.151 3.878 3.135 1.00 94.44 111 TRP A N 1
ATOM 845 C CA . TRP A 1 111 ? 2.312 3.964 2.249 1.00 94.44 111 TRP A CA 1
ATOM 846 C C . TRP A 1 111 ? 2.777 2.576 1.830 1.00 94.44 111 TRP A C 1
ATOM 848 O O . TRP A 1 111 ? 2.947 2.329 0.645 1.00 94.44 111 TRP A O 1
ATOM 858 N N . ALA A 1 112 ? 2.851 1.637 2.780 1.00 94.19 112 ALA A N 1
ATOM 859 C CA . ALA A 1 112 ? 3.283 0.264 2.542 1.00 94.19 112 ALA A CA 1
ATOM 860 C C . ALA A 1 112 ? 2.353 -0.516 1.595 1.00 94.19 112 ALA A C 1
ATOM 862 O O . ALA A 1 112 ? 2.783 -1.463 0.948 1.00 94.19 112 ALA A O 1
ATOM 863 N N . CYS A 1 113 ? 1.074 -0.140 1.513 1.00 95.62 113 CYS A N 1
ATOM 864 C CA . CYS A 1 113 ? 0.132 -0.701 0.540 1.00 95.62 113 CYS A CA 1
ATOM 865 C C . CYS A 1 113 ? 0.191 0.008 -0.815 1.00 95.62 113 CYS A C 1
ATOM 867 O O . CYS A 1 113 ? -0.257 -0.565 -1.810 1.00 95.62 113 CYS A O 1
ATOM 869 N N . THR A 1 114 ? 0.623 1.268 -0.832 1.00 95.00 114 THR A N 1
ATOM 870 C CA . THR A 1 114 ? 0.799 2.064 -2.047 1.00 95.00 114 THR A CA 1
ATOM 871 C C . THR 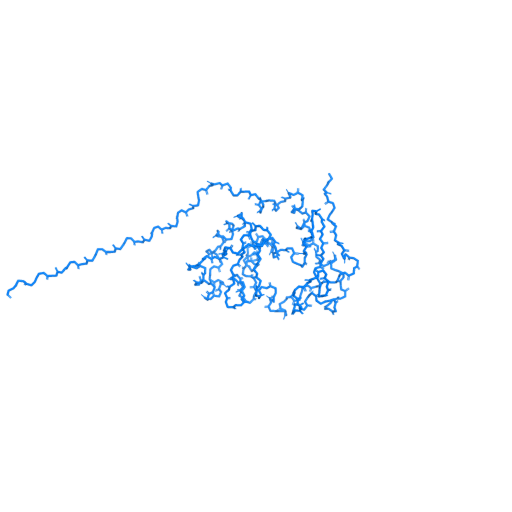A 1 114 ? 2.019 1.594 -2.815 1.00 95.00 114 THR A C 1
ATOM 873 O O . THR A 1 114 ? 1.889 1.323 -3.993 1.00 95.00 114 THR A O 1
ATOM 876 N N . ILE A 1 115 ? 3.157 1.400 -2.147 1.00 93.38 115 ILE A N 1
ATOM 877 C CA . ILE A 1 115 ? 4.409 1.004 -2.808 1.00 93.38 115 ILE A CA 1
ATOM 878 C C . ILE A 1 115 ? 4.450 -0.454 -3.275 1.00 93.38 115 ILE A C 1
ATOM 880 O O . ILE A 1 115 ? 5.366 -0.809 -4.000 1.00 93.38 115 ILE A O 1
ATOM 884 N N . PHE A 1 116 ? 3.523 -1.319 -2.850 1.00 94.88 116 PHE A N 1
ATOM 885 C CA . PHE A 1 116 ? 3.552 -2.739 -3.218 1.00 94.88 116 PHE A CA 1
ATOM 886 C C . PHE A 1 116 ? 3.556 -2.903 -4.750 1.00 94.88 116 PHE A C 1
ATOM 888 O O . PHE A 1 116 ? 2.675 -2.334 -5.395 1.00 94.88 116 PHE A O 1
ATOM 895 N N . PRO A 1 117 ? 4.476 -3.695 -5.335 1.00 95.25 117 PRO A N 1
ATOM 896 C CA . PRO A 1 117 ? 5.337 -4.725 -4.743 1.00 95.25 117 PRO A CA 1
ATOM 897 C C . PRO A 1 117 ? 6.760 -4.254 -4.397 1.00 95.25 117 PRO A C 1
ATOM 899 O O . PRO A 1 117 ? 7.629 -5.090 -4.183 1.00 95.25 117 PRO A O 1
ATOM 902 N N . LEU A 1 118 ? 7.043 -2.955 -4.362 1.00 94.44 118 LEU A N 1
ATOM 903 C CA . LEU A 1 118 ? 8.358 -2.458 -3.967 1.00 94.44 118 LEU A CA 1
ATOM 904 C C . LEU A 1 118 ? 8.611 -2.724 -2.481 1.00 94.44 118 LEU A C 1
ATOM 906 O O . LEU A 1 118 ? 7.742 -2.509 -1.630 1.00 94.44 118 LEU A O 1
ATOM 910 N N . GLU A 1 119 ? 9.831 -3.136 -2.160 1.00 91.56 119 GLU A N 1
ATOM 911 C CA . GLU A 1 119 ? 10.320 -3.251 -0.792 1.00 91.56 119 GLU A CA 1
ATOM 912 C C . GLU A 1 119 ? 11.670 -2.560 -0.635 1.00 91.56 119 GLU A C 1
ATOM 914 O O . GLU A 1 119 ? 12.525 -2.573 -1.522 1.00 91.56 119 GLU A O 1
ATOM 919 N N . ARG A 1 120 ? 11.826 -1.879 0.501 1.00 87.12 120 ARG A N 1
ATOM 920 C CA . ARG A 1 120 ? 12.996 -1.061 0.804 1.00 87.12 120 ARG A CA 1
ATOM 921 C C . ARG A 1 120 ? 14.073 -1.920 1.453 1.00 87.12 120 ARG A C 1
ATOM 923 O O . ARG A 1 120 ? 13.791 -2.573 2.455 1.00 87.12 120 ARG A O 1
ATOM 930 N N . HIS A 1 121 ? 15.301 -1.834 0.949 1.00 80.50 121 HIS A N 1
ATOM 931 C CA . HIS A 1 121 ? 16.479 -2.374 1.634 1.00 80.50 121 HIS A CA 1
ATOM 932 C C . HIS A 1 121 ? 17.083 -1.337 2.580 1.00 80.50 121 HIS A C 1
ATOM 934 O O . HIS A 1 121 ? 17.116 -1.533 3.792 1.00 80.50 121 HIS A O 1
ATOM 940 N N . ASP A 1 122 ? 17.521 -0.211 2.018 1.00 76.44 122 ASP A N 1
ATOM 941 C CA . ASP A 1 122 ? 18.210 0.862 2.728 1.00 76.44 122 ASP A CA 1
ATOM 942 C C . ASP A 1 122 ? 17.764 2.246 2.214 1.00 76.44 122 ASP A C 1
ATOM 944 O O . ASP A 1 122 ? 16.679 2.423 1.644 1.00 76.44 122 ASP A O 1
ATOM 948 N N . GLU A 1 123 ? 18.540 3.288 2.504 1.00 73.25 123 GLU A N 1
ATOM 949 C CA . GLU A 1 123 ? 18.208 4.642 2.090 1.00 73.25 123 GLU A CA 1
ATOM 950 C C . GLU A 1 123 ? 18.377 4.866 0.582 1.00 73.25 123 GLU A C 1
ATOM 952 O O . GLU A 1 123 ? 19.460 5.158 0.091 1.00 73.25 123 GLU A O 1
ATOM 957 N N . GLY A 1 124 ? 17.255 4.814 -0.143 1.00 75.94 124 GLY A N 1
ATOM 958 C CA . GLY A 1 124 ? 17.205 5.078 -1.584 1.00 75.94 124 GLY A CA 1
ATOM 959 C C . GLY A 1 124 ? 17.284 3.818 -2.446 1.00 75.94 124 GLY A C 1
ATOM 960 O O . GLY A 1 124 ? 17.045 3.914 -3.650 1.00 75.94 124 GLY A O 1
ATOM 961 N N . THR A 1 125 ? 17.523 2.655 -1.834 1.00 87.88 125 THR A N 1
ATOM 962 C CA . THR A 1 125 ? 17.596 1.361 -2.520 1.00 87.88 125 THR A CA 1
ATOM 963 C C . THR A 1 125 ? 16.376 0.492 -2.240 1.00 87.88 125 THR A C 1
ATOM 965 O O . THR A 1 125 ? 15.979 0.263 -1.091 1.00 87.88 125 THR A O 1
ATOM 968 N N . TRP A 1 126 ? 15.807 -0.032 -3.317 1.00 92.25 126 TRP A N 1
ATOM 969 C CA . TRP A 1 126 ? 14.579 -0.812 -3.343 1.00 92.25 126 TRP A CA 1
ATOM 970 C C . TRP A 1 126 ? 14.756 -2.050 -4.217 1.00 92.25 126 TRP A C 1
ATOM 972 O O . TRP A 1 126 ? 15.665 -2.113 -5.039 1.00 92.25 126 TRP A O 1
ATOM 982 N N . HIS A 1 127 ? 13.871 -3.023 -4.078 1.00 94.94 127 HIS A N 1
ATOM 983 C CA . HIS A 1 127 ? 13.697 -4.091 -5.056 1.00 94.94 127 HIS A CA 1
ATOM 984 C C . HIS A 1 127 ? 12.208 -4.288 -5.336 1.00 94.94 127 HIS A C 1
ATOM 986 O O . HIS A 1 127 ? 11.353 -3.923 -4.525 1.00 94.94 127 HIS A O 1
ATOM 992 N N . ILE A 1 128 ? 11.899 -4.860 -6.493 1.00 96.19 128 ILE A N 1
ATOM 993 C CA . ILE A 1 128 ? 10.564 -5.354 -6.824 1.00 96.19 128 ILE A CA 1
ATOM 994 C C . ILE A 1 128 ? 10.467 -6.762 -6.246 1.00 96.19 128 ILE A C 1
ATOM 996 O O . ILE A 1 128 ? 11.267 -7.629 -6.599 1.00 96.19 128 ILE A O 1
ATOM 1000 N N . ARG A 1 129 ? 9.527 -6.988 -5.331 1.00 96.25 129 ARG A N 1
ATOM 1001 C CA . ARG A 1 129 ? 9.317 -8.297 -4.703 1.00 96.25 129 ARG A CA 1
ATOM 1002 C C . ARG A 1 129 ? 8.989 -9.361 -5.755 1.00 96.25 129 ARG A C 1
ATOM 1004 O O . ARG A 1 129 ? 8.213 -9.098 -6.675 1.00 96.25 129 ARG A O 1
ATOM 1011 N N . GLN A 1 130 ? 9.590 -10.542 -5.619 1.00 96.12 130 GLN A N 1
ATOM 1012 C CA . GLN A 1 130 ? 9.425 -11.697 -6.510 1.00 96.12 130 GLN A CA 1
ATOM 1013 C C . GLN A 1 130 ? 9.563 -12.992 -5.704 1.00 96.12 130 GLN A C 1
ATOM 1015 O O . GLN A 1 130 ? 10.385 -13.055 -4.788 1.00 96.12 130 GLN A O 1
ATOM 1020 N N . HIS A 1 131 ? 8.829 -14.042 -6.071 1.00 95.38 131 HIS A N 1
ATOM 1021 C CA . HIS A 1 131 ? 8.993 -15.371 -5.479 1.00 95.38 131 HIS A CA 1
ATOM 1022 C C . HIS A 1 131 ? 10.447 -15.843 -5.598 1.00 95.38 131 HIS A C 1
ATOM 1024 O O . HIS A 1 131 ? 11.056 -15.758 -6.662 1.00 95.38 131 HIS A O 1
ATOM 1030 N N . GLY A 1 132 ? 11.010 -16.339 -4.493 1.00 91.94 132 GLY A N 1
ATOM 1031 C CA . GLY A 1 132 ? 12.388 -16.840 -4.450 1.00 91.94 132 GLY A CA 1
ATOM 1032 C C . GLY A 1 132 ? 13.481 -15.762 -4.481 1.00 91.94 132 GLY A C 1
ATOM 1033 O O . GLY A 1 132 ? 14.655 -16.102 -4.350 1.00 91.94 132 GLY A O 1
ATOM 1034 N N . ALA A 1 133 ? 13.134 -14.476 -4.595 1.00 91.75 133 ALA A N 1
ATOM 1035 C CA . ALA A 1 133 ? 14.093 -13.375 -4.554 1.00 91.75 133 ALA A CA 1
ATOM 1036 C C . ALA A 1 133 ? 14.107 -12.704 -3.175 1.00 91.75 133 ALA A C 1
ATOM 1038 O O . ALA A 1 133 ? 13.075 -12.580 -2.525 1.00 91.75 133 ALA A O 1
ATOM 1039 N N . TYR A 1 134 ? 15.283 -12.255 -2.728 1.00 90.62 134 TYR A N 1
ATOM 1040 C CA . TYR A 1 134 ? 15.464 -11.427 -1.522 1.00 90.62 134 TYR A CA 1
ATOM 1041 C C . TYR A 1 134 ? 14.780 -11.942 -0.235 1.00 90.62 134 TYR A C 1
ATOM 1043 O O . TYR A 1 134 ? 14.490 -11.161 0.668 1.00 90.62 134 TYR A O 1
ATOM 1051 N N . GLY A 1 135 ? 14.562 -13.258 -0.117 1.00 89.94 135 GLY A N 1
ATOM 1052 C CA . GLY A 1 135 ? 13.888 -13.857 1.039 1.00 89.94 135 GLY A CA 1
ATOM 1053 C C . GLY A 1 135 ? 12.379 -13.598 1.084 1.00 89.94 135 GLY A C 1
ATOM 1054 O O . GLY A 1 135 ? 11.812 -13.564 2.176 1.00 89.94 135 GLY A O 1
ATOM 1055 N N . GLU A 1 136 ? 11.746 -13.396 -0.076 1.00 92.38 136 GLU A N 1
ATOM 1056 C CA . GLU A 1 136 ? 10.301 -13.223 -0.207 1.00 92.38 136 GLU A CA 1
ATOM 1057 C C . GLU A 1 136 ? 9.532 -14.320 0.544 1.00 92.38 136 GLU A C 1
ATOM 1059 O O . GLU A 1 136 ? 9.748 -15.514 0.340 1.00 92.38 136 GLU A O 1
ATOM 1064 N N . ALA A 1 137 ? 8.630 -13.887 1.423 1.00 89.25 137 ALA A N 1
ATOM 1065 C CA . ALA A 1 137 ? 7.839 -14.751 2.291 1.00 89.25 137 ALA A CA 1
ATOM 1066 C C . ALA A 1 137 ? 6.446 -15.065 1.726 1.00 89.25 137 ALA A C 1
ATOM 1068 O O . ALA A 1 137 ? 5.742 -15.894 2.294 1.00 89.25 137 ALA A O 1
ATOM 1069 N N . TRP A 1 138 ? 6.018 -14.347 0.690 1.00 89.25 138 TRP A N 1
ATOM 1070 C CA . TRP A 1 138 ? 4.761 -14.553 -0.016 1.00 89.25 138 TRP A CA 1
ATOM 1071 C C . TRP A 1 138 ? 5.042 -15.386 -1.257 1.00 89.25 138 TRP A C 1
ATOM 1073 O O . TRP A 1 138 ? 5.481 -14.842 -2.264 1.00 89.25 138 TRP A O 1
ATOM 1083 N N . ASP A 1 139 ? 4.822 -16.692 -1.157 1.00 88.25 139 ASP A N 1
ATOM 1084 C CA . ASP A 1 139 ? 4.949 -17.659 -2.253 1.00 88.25 139 ASP A CA 1
ATOM 1085 C C . ASP A 1 139 ? 3.600 -17.948 -2.933 1.00 88.25 139 ASP A C 1
ATOM 1087 O O . ASP A 1 139 ? 3.532 -18.529 -4.017 1.00 88.25 139 ASP A O 1
ATOM 1091 N N . GLU A 1 140 ? 2.511 -17.503 -2.310 1.00 88.25 140 GLU A N 1
ATOM 1092 C CA . GLU A 1 140 ? 1.143 -17.738 -2.736 1.00 88.25 140 GLU A CA 1
ATOM 1093 C C . GLU A 1 140 ? 0.556 -16.596 -3.576 1.00 88.25 140 GLU A C 1
ATOM 1095 O O . GLU A 1 140 ? -0.563 -16.724 -4.079 1.00 88.25 140 GLU A O 1
ATOM 1100 N N . LEU A 1 141 ? 1.259 -15.462 -3.712 1.00 92.69 141 LEU A N 1
ATOM 1101 C CA . LEU A 1 141 ? 0.771 -14.313 -4.476 1.00 92.69 141 LEU A CA 1
ATOM 1102 C C . LEU A 1 141 ? 1.102 -14.448 -5.963 1.00 92.69 141 LEU A C 1
ATOM 1104 O O . LEU A 1 141 ? 2.236 -14.194 -6.354 1.00 92.69 141 LEU A O 1
ATOM 1108 N N . PRO A 1 142 ? 0.116 -14.689 -6.847 1.00 92.44 142 PRO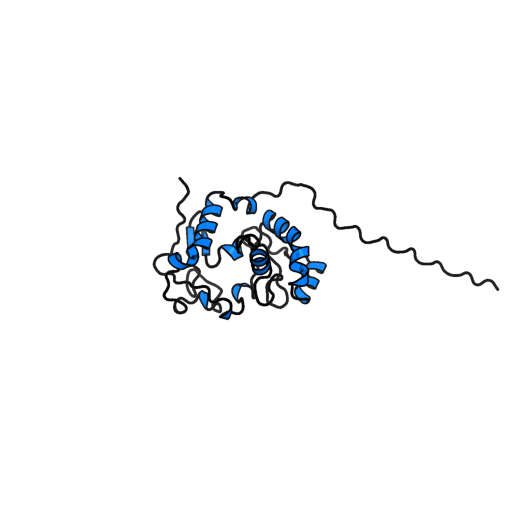 A N 1
ATOM 1109 C CA . PRO A 1 142 ? 0.414 -14.963 -8.249 1.00 92.44 142 PRO A CA 1
ATOM 1110 C C . PRO A 1 142 ? 1.177 -13.827 -8.932 1.00 92.44 142 PRO A C 1
ATOM 1112 O O . PRO A 1 142 ? 2.084 -14.088 -9.701 1.00 92.44 142 PRO A O 1
ATOM 1115 N N . CYS A 1 143 ? 0.880 -12.564 -8.606 1.00 94.81 143 CYS A N 1
ATOM 1116 C CA . CYS A 1 143 ? 1.558 -11.415 -9.211 1.00 94.81 143 CYS A CA 1
ATOM 1117 C C . CYS A 1 143 ? 3.028 -11.235 -8.800 1.00 94.81 143 CYS A C 1
ATOM 1119 O O . CYS A 1 143 ? 3.691 -10.386 -9.384 1.00 94.81 143 CYS A O 1
ATOM 1121 N N . LEU A 1 144 ? 3.523 -11.971 -7.799 1.00 95.88 144 LEU A N 1
ATOM 1122 C CA . LEU A 1 144 ? 4.943 -11.986 -7.438 1.00 95.88 144 LEU A CA 1
ATOM 1123 C C . LEU A 1 144 ? 5.692 -13.162 -8.080 1.00 95.88 144 LEU A C 1
ATOM 1125 O O . LEU A 1 144 ? 6.912 -13.234 -7.960 1.00 95.88 144 LEU A O 1
ATOM 1129 N N . SER A 1 145 ? 4.997 -14.082 -8.753 1.00 94.62 145 SER A N 1
ATOM 1130 C CA . SER A 1 145 ? 5.661 -15.116 -9.542 1.00 94.62 145 SER A CA 1
ATOM 1131 C C . SER A 1 145 ? 6.320 -14.473 -10.771 1.00 94.62 145 SER A C 1
ATOM 1133 O O . SER A 1 145 ? 5.626 -13.765 -11.504 1.00 94.62 145 SER A O 1
ATOM 1135 N N . PRO A 1 146 ? 7.613 -14.744 -11.035 1.00 91.88 146 PRO A N 1
ATOM 1136 C CA . PRO A 1 146 ? 8.283 -14.274 -12.250 1.00 91.88 146 PRO A CA 1
ATOM 1137 C C . PRO A 1 146 ? 7.585 -14.731 -13.539 1.00 91.88 146 PRO A C 1
ATOM 1139 O O . PRO A 1 146 ? 7.598 -14.017 -14.536 1.00 91.88 146 PRO A O 1
ATOM 1142 N N . ASP A 1 147 ? 6.913 -15.886 -13.494 1.00 91.19 147 ASP A N 1
ATOM 1143 C CA . ASP A 1 147 ? 6.205 -16.481 -14.633 1.00 91.19 147 ASP A CA 1
ATOM 1144 C C . ASP A 1 147 ? 4.794 -15.898 -14.839 1.00 91.19 147 ASP A C 1
ATOM 1146 O O . ASP A 1 147 ? 4.096 -16.255 -15.787 1.00 91.19 147 ASP A O 1
ATOM 1150 N N . ALA A 1 148 ? 4.321 -15.022 -13.944 1.00 91.44 148 ALA A N 1
ATOM 1151 C CA . ALA A 1 148 ? 2.975 -14.455 -14.042 1.00 91.44 148 ALA A CA 1
ATOM 1152 C C . ALA A 1 148 ? 2.861 -13.305 -15.051 1.00 91.44 148 ALA A C 1
ATOM 1154 O O . ALA A 1 148 ? 1.748 -12.879 -15.371 1.00 91.44 148 ALA A O 1
ATOM 1155 N N . SER A 1 149 ? 3.988 -12.761 -15.509 1.00 92.81 149 SER A N 1
ATOM 1156 C CA . SER A 1 149 ? 4.041 -11.637 -16.438 1.00 92.81 149 SER A CA 1
ATOM 1157 C C . SER A 1 149 ? 5.400 -11.577 -17.123 1.00 92.81 149 SER A C 1
ATOM 1159 O O . SER A 1 149 ? 6.416 -11.651 -16.446 1.00 92.81 149 SER A O 1
ATOM 1161 N N . ASP A 1 150 ? 5.417 -11.299 -18.425 1.00 94.25 150 ASP A N 1
ATOM 1162 C CA . ASP A 1 150 ? 6.649 -10.963 -19.157 1.00 94.25 150 ASP A CA 1
ATOM 1163 C C . ASP A 1 150 ? 6.962 -9.455 -19.120 1.00 94.25 150 ASP A C 1
ATOM 1165 O O . ASP A 1 150 ? 8.023 -9.015 -19.558 1.00 94.25 150 ASP A O 1
ATOM 1169 N N . ALA A 1 151 ? 6.030 -8.631 -18.622 1.00 95.44 151 ALA A N 1
ATOM 1170 C CA . ALA A 1 151 ? 6.211 -7.184 -18.554 1.00 95.44 151 ALA A CA 1
ATOM 1171 C C . ALA A 1 151 ? 7.269 -6.805 -17.497 1.00 95.44 151 ALA A C 1
ATOM 1173 O O . ALA A 1 151 ? 7.094 -7.177 -16.325 1.00 95.44 151 ALA A O 1
ATOM 1174 N N . PRO A 1 152 ? 8.310 -6.027 -17.863 1.00 96.00 152 PRO A N 1
ATOM 1175 C CA . PRO A 1 152 ? 9.274 -5.504 -16.903 1.00 96.00 152 PRO A CA 1
ATOM 1176 C C . PRO A 1 152 ? 8.567 -4.698 -15.812 1.00 96.00 152 PRO A C 1
ATOM 1178 O O . PRO A 1 152 ? 7.760 -3.812 -16.091 1.00 96.00 152 PRO A O 1
ATOM 1181 N N . GLY A 1 153 ? 8.870 -4.980 -14.546 1.00 94.31 153 GLY A N 1
ATOM 1182 C CA . GLY A 1 153 ? 8.189 -4.331 -13.427 1.00 94.31 153 GLY A CA 1
ATOM 1183 C C . GLY A 1 153 ? 8.451 -2.823 -13.367 1.00 94.31 153 GLY A C 1
ATOM 1184 O O . GLY A 1 153 ? 7.591 -2.064 -12.932 1.00 94.31 153 GLY A O 1
ATOM 1185 N N . ILE A 1 154 ? 9.598 -2.357 -13.868 1.00 94.62 154 ILE A N 1
ATOM 1186 C CA . ILE A 1 154 ? 9.876 -0.918 -13.995 1.00 94.62 154 ILE A CA 1
ATOM 1187 C C . ILE A 1 154 ? 8.899 -0.192 -14.930 1.00 94.62 154 ILE A C 1
ATOM 1189 O O . ILE A 1 154 ? 8.632 0.989 -14.715 1.00 94.62 154 ILE A O 1
ATOM 1193 N N . ASP A 1 155 ? 8.321 -0.898 -15.903 1.00 94.75 155 ASP A N 1
ATOM 1194 C CA . ASP A 1 155 ? 7.390 -0.324 -16.874 1.00 94.75 155 ASP A CA 1
ATOM 1195 C C . ASP A 1 155 ? 5.950 -0.312 -16.340 1.00 94.75 155 ASP A C 1
ATOM 1197 O O . ASP A 1 155 ? 5.138 0.526 -16.732 1.00 94.75 155 ASP A O 1
ATOM 1201 N N . THR A 1 156 ? 5.620 -1.218 -15.414 1.00 95.06 156 THR A N 1
ATOM 1202 C CA . THR A 1 156 ? 4.262 -1.365 -14.865 1.00 95.06 156 THR A CA 1
ATOM 1203 C C . THR A 1 156 ? 4.053 -0.650 -13.530 1.00 95.06 156 THR A C 1
ATOM 1205 O O . THR A 1 156 ? 2.910 -0.390 -13.153 1.00 95.06 156 THR A O 1
ATOM 1208 N N . LEU A 1 157 ? 5.133 -0.288 -12.830 1.00 94.75 157 LEU A N 1
ATOM 1209 C CA . LEU A 1 157 ? 5.110 0.302 -11.484 1.00 94.75 157 LEU A CA 1
ATOM 1210 C C . LEU A 1 157 ? 5.313 1.820 -11.460 1.00 94.75 157 LEU A C 1
ATOM 1212 O O . LEU A 1 157 ? 5.729 2.367 -10.441 1.00 94.75 157 LEU A O 1
ATOM 1216 N N . GLY A 1 158 ? 5.045 2.522 -12.566 1.00 92.81 158 GLY A N 1
ATOM 1217 C CA . GLY A 1 158 ? 5.273 3.969 -12.679 1.00 92.81 158 GLY A CA 1
ATOM 1218 C C . GLY A 1 158 ? 4.764 4.783 -11.473 1.00 92.81 158 GLY A C 1
ATOM 1219 O O . GLY A 1 158 ? 5.559 5.496 -10.854 1.00 92.81 158 GLY A O 1
ATOM 1220 N N . PRO A 1 159 ? 3.482 4.663 -11.078 1.00 91.88 159 PRO A N 1
ATOM 1221 C CA . PRO A 1 159 ? 2.946 5.380 -9.920 1.00 91.88 159 PRO A CA 1
ATOM 1222 C C . PRO A 1 159 ? 3.597 4.989 -8.582 1.00 91.88 159 PRO A C 1
ATOM 1224 O O . PRO A 1 159 ? 3.860 5.847 -7.742 1.00 91.88 159 PRO A O 1
ATOM 1227 N N . GLU A 1 160 ? 3.882 3.705 -8.375 1.00 93.69 160 GLU A N 1
ATOM 1228 C CA . GLU A 1 160 ? 4.508 3.181 -7.162 1.00 93.69 160 GLU A CA 1
ATOM 1229 C C . GLU A 1 160 ? 5.971 3.648 -7.030 1.00 93.69 160 GLU A C 1
ATOM 1231 O O . GLU A 1 160 ? 6.403 4.041 -5.942 1.00 93.69 160 GLU A O 1
ATOM 1236 N N . LEU A 1 161 ? 6.712 3.682 -8.142 1.00 92.62 161 LEU A N 1
ATOM 1237 C CA . LEU A 1 161 ? 8.075 4.215 -8.229 1.00 92.62 161 LEU A CA 1
ATOM 1238 C C . LEU A 1 161 ? 8.104 5.726 -7.977 1.00 92.62 161 LEU A C 1
ATOM 1240 O O . LEU A 1 161 ? 8.962 6.206 -7.233 1.00 92.62 161 LEU A O 1
ATOM 1244 N N . ALA A 1 162 ? 7.152 6.471 -8.551 1.00 91.12 162 ALA A N 1
ATOM 1245 C CA . ALA A 1 162 ? 7.008 7.904 -8.309 1.00 91.12 162 ALA A CA 1
ATOM 1246 C C . ALA A 1 162 ? 6.731 8.186 -6.825 1.00 91.12 162 ALA A C 1
ATOM 1248 O O . ALA A 1 162 ? 7.427 8.989 -6.204 1.00 91.12 162 ALA A O 1
ATOM 1249 N N . PHE A 1 163 ? 5.795 7.450 -6.223 1.00 90.94 163 PHE A N 1
ATOM 1250 C CA . PHE A 1 163 ? 5.486 7.563 -4.800 1.00 90.94 163 PHE A CA 1
ATOM 1251 C C . PHE A 1 163 ? 6.703 7.234 -3.919 1.00 90.94 163 PHE A C 1
ATOM 1253 O O . PHE A 1 163 ? 7.011 7.969 -2.980 1.00 90.94 163 PHE A O 1
ATOM 1260 N N . ALA A 1 164 ? 7.448 6.166 -4.225 1.00 89.31 164 ALA A N 1
ATOM 1261 C CA . ALA A 1 164 ? 8.665 5.816 -3.489 1.00 89.31 164 ALA A CA 1
ATOM 1262 C C . ALA A 1 164 ? 9.745 6.912 -3.589 1.00 89.31 164 ALA A C 1
ATOM 1264 O O . ALA A 1 164 ? 10.426 7.205 -2.601 1.00 89.31 164 ALA A O 1
ATOM 1265 N N . ALA A 1 165 ? 9.878 7.555 -4.754 1.00 87.62 165 ALA A N 1
ATOM 1266 C CA . ALA A 1 165 ? 10.787 8.682 -4.948 1.00 87.62 165 ALA A CA 1
ATOM 1267 C C . ALA A 1 165 ? 10.351 9.929 -4.156 1.00 87.62 165 ALA A C 1
ATOM 1269 O O . ALA A 1 165 ? 11.195 10.602 -3.555 1.00 87.62 165 ALA A O 1
ATOM 1270 N N . GLU A 1 166 ? 9.048 10.221 -4.086 1.00 87.06 166 GLU A N 1
ATOM 1271 C CA . GLU A 1 166 ? 8.518 11.303 -3.249 1.00 87.06 166 GLU A CA 1
ATOM 1272 C C . GLU A 1 166 ? 8.803 11.076 -1.764 1.00 87.06 166 GLU A C 1
ATOM 1274 O O . GLU A 1 166 ? 9.251 11.995 -1.072 1.00 87.06 166 GLU A O 1
ATOM 1279 N N . LEU A 1 167 ? 8.622 9.846 -1.272 1.00 82.12 167 LEU A N 1
ATOM 1280 C CA . LEU A 1 167 ? 8.955 9.508 0.112 1.00 82.12 167 LEU A CA 1
ATOM 1281 C C . LEU A 1 167 ? 10.441 9.719 0.423 1.00 82.12 167 LEU A C 1
ATOM 1283 O O . LEU A 1 167 ? 10.780 10.182 1.510 1.00 82.12 167 LEU A O 1
ATOM 1287 N N . ALA A 1 168 ? 11.329 9.408 -0.525 1.00 78.25 168 ALA A N 1
ATOM 1288 C CA . ALA A 1 168 ? 12.773 9.576 -0.359 1.00 78.25 168 ALA A CA 1
ATOM 1289 C C . ALA A 1 168 ? 13.226 11.046 -0.375 1.00 78.25 168 ALA A C 1
ATOM 1291 O O . ALA A 1 168 ? 14.310 11.360 0.117 1.00 78.25 168 ALA A O 1
ATOM 1292 N N . THR A 1 169 ? 12.424 11.943 -0.953 1.00 80.75 169 THR A N 1
ATOM 1293 C CA . THR A 1 169 ? 12.786 13.352 -1.169 1.00 80.75 169 THR A CA 1
ATOM 1294 C C . THR A 1 169 ? 11.984 14.330 -0.315 1.00 80.75 169 THR A C 1
ATOM 1296 O O . THR A 1 169 ? 12.270 15.525 -0.342 1.00 80.75 169 THR A O 1
ATOM 1299 N N . GLY A 1 170 ? 11.015 13.844 0.467 1.00 79.00 170 GLY A N 1
ATOM 1300 C CA . GLY A 1 170 ? 10.125 14.706 1.241 1.00 79.00 170 GLY A CA 1
ATOM 1301 C C . GLY A 1 170 ? 9.129 15.465 0.358 1.00 79.00 170 GLY A C 1
ATOM 1302 O O . GLY A 1 170 ? 8.830 16.621 0.643 1.00 79.00 170 GLY A O 1
ATOM 1303 N N . GLY A 1 171 ? 8.641 14.822 -0.709 1.00 82.94 171 GLY A N 1
ATOM 1304 C CA . GLY A 1 171 ? 7.682 15.377 -1.668 1.00 82.94 171 GLY A CA 1
ATOM 1305 C C . GLY A 1 171 ? 6.271 15.598 -1.106 1.00 82.94 171 GLY A C 1
ATOM 1306 O O . GLY A 1 171 ? 6.076 15.797 0.096 1.00 82.94 171 GLY A O 1
ATOM 1307 N N . SER A 1 172 ? 5.261 15.561 -1.980 1.00 83.50 172 SER A N 1
ATOM 1308 C CA . SER A 1 172 ? 3.872 15.867 -1.607 1.00 83.50 172 SER A CA 1
ATOM 1309 C C . SER A 1 172 ? 3.315 14.893 -0.561 1.00 83.50 172 SER A C 1
ATOM 1311 O O . SER A 1 172 ? 2.547 15.288 0.311 1.00 83.50 172 SER A O 1
ATOM 1313 N N . GLU A 1 173 ? 3.818 13.658 -0.552 1.00 88.81 173 GLU A N 1
ATOM 1314 C CA . GLU A 1 173 ? 3.460 12.603 0.402 1.00 88.81 173 GLU A CA 1
ATOM 1315 C C . GLU A 1 173 ? 4.255 12.642 1.728 1.00 88.81 173 GLU A C 1
ATOM 1317 O O . GLU A 1 173 ? 4.080 11.782 2.597 1.00 88.81 173 GLU A O 1
ATOM 1322 N N . SER A 1 174 ? 5.108 13.654 1.938 1.00 85.12 174 SER A N 1
ATOM 1323 C CA . SER A 1 174 ? 5.911 13.812 3.166 1.00 85.12 174 SER A CA 1
ATOM 1324 C C . SER A 1 174 ? 5.078 13.943 4.443 1.00 85.12 174 SER A C 1
ATOM 1326 O O . SER A 1 174 ? 5.543 13.557 5.520 1.00 85.12 174 SER A O 1
ATOM 1328 N N . TRP A 1 175 ? 3.825 14.404 4.332 1.00 89.38 175 TRP A N 1
ATOM 1329 C CA . TRP A 1 175 ? 2.877 14.491 5.448 1.00 89.38 175 TRP A CA 1
ATOM 1330 C C . TRP A 1 175 ? 2.730 13.159 6.195 1.00 89.38 175 TRP A C 1
ATOM 1332 O O . TRP A 1 175 ? 2.501 13.155 7.404 1.00 89.38 175 TRP A O 1
ATOM 1342 N N . ARG A 1 176 ? 2.917 12.021 5.510 1.00 90.50 176 ARG A N 1
ATOM 1343 C CA . ARG A 1 176 ? 2.834 10.684 6.112 1.00 90.50 176 ARG A CA 1
ATOM 1344 C C . ARG A 1 176 ? 3.884 10.469 7.187 1.00 90.50 176 ARG A C 1
ATOM 1346 O O . ARG A 1 176 ? 3.622 9.759 8.147 1.00 90.50 176 ARG A O 1
ATOM 1353 N N . PHE A 1 177 ? 5.057 11.071 7.060 1.00 87.38 177 PHE A N 1
ATOM 1354 C CA . PHE A 1 177 ? 6.144 10.921 8.028 1.00 87.38 177 PHE A CA 1
ATOM 1355 C C . PHE A 1 177 ? 6.285 12.136 8.945 1.00 87.38 177 PHE A C 1
ATOM 1357 O O . PHE A 1 177 ? 7.144 12.144 9.826 1.00 87.38 177 PHE A O 1
ATOM 1364 N N . ALA A 1 178 ? 5.414 13.136 8.793 1.00 84.75 178 ALA A N 1
ATOM 1365 C CA . ALA A 1 178 ? 5.331 14.236 9.731 1.00 84.75 178 ALA A CA 1
ATOM 1366 C C . ALA A 1 178 ? 4.863 13.730 11.104 1.00 84.75 178 ALA A C 1
ATOM 1368 O O . ALA A 1 178 ? 3.946 12.911 11.222 1.00 84.75 178 ALA A O 1
ATOM 1369 N N . THR A 1 179 ? 5.471 14.252 12.168 1.00 74.50 179 THR A N 1
ATOM 1370 C CA . THR A 1 179 ? 4.930 14.082 13.516 1.00 74.50 179 THR A CA 1
ATOM 1371 C C . THR A 1 179 ? 3.558 14.751 13.549 1.00 74.50 179 THR A C 1
ATOM 1373 O O . THR A 1 179 ? 3.483 15.942 13.239 1.00 74.50 179 THR A O 1
ATOM 1376 N N . PRO A 1 180 ? 2.473 14.045 13.923 1.00 66.75 180 PRO A N 1
ATOM 1377 C CA . PRO A 1 180 ? 1.174 14.678 14.057 1.00 66.75 180 PRO A CA 1
ATOM 1378 C C . PRO A 1 180 ? 1.305 15.837 15.038 1.00 66.75 180 PRO A C 1
ATOM 1380 O O . PRO A 1 180 ? 1.653 15.632 16.205 1.00 66.75 180 PRO A O 1
ATOM 1383 N N . THR A 1 181 ? 1.050 17.058 14.572 1.00 57.62 181 THR A N 1
ATOM 1384 C CA . THR A 1 181 ? 0.921 18.207 15.461 1.00 57.62 181 THR A CA 1
ATOM 1385 C C . THR A 1 181 ? -0.148 17.840 16.481 1.00 57.62 181 THR A C 1
ATOM 1387 O O . THR A 1 181 ? -1.203 17.317 16.118 1.00 57.62 181 THR A O 1
ATOM 1390 N N . THR A 1 182 ? 0.117 18.062 17.764 1.00 46.19 182 THR A N 1
ATOM 1391 C CA . THR A 1 182 ? -0.792 17.758 18.876 1.00 46.19 182 THR A CA 1
ATOM 1392 C C . THR A 1 182 ? -2.015 18.688 18.882 1.00 46.19 182 THR A C 1
ATOM 1394 O O . THR A 1 182 ? -2.378 19.277 19.896 1.00 46.19 182 THR A O 1
ATOM 1397 N N . ALA A 1 183 ? -2.712 18.823 17.756 1.00 43.28 183 ALA A N 1
ATOM 1398 C CA . ALA A 1 183 ? -4.056 19.359 17.706 1.00 43.28 183 ALA A CA 1
ATOM 1399 C C . ALA A 1 183 ? -4.986 18.286 18.283 1.00 43.28 183 ALA A C 1
ATOM 1401 O O . ALA A 1 183 ? -5.378 17.349 17.594 1.00 43.28 183 ALA A O 1
ATOM 1402 N N . ARG A 1 184 ? -5.224 18.394 19.599 1.00 42.66 184 ARG A N 1
ATOM 1403 C CA . ARG A 1 184 ? -6.232 17.691 20.413 1.00 42.66 184 ARG A CA 1
ATOM 1404 C C . ARG A 1 184 ? -6.947 16.562 19.669 1.00 42.66 184 ARG A C 1
ATOM 1406 O O . ARG A 1 184 ? -7.920 16.808 18.959 1.00 42.66 184 ARG A O 1
ATOM 1413 N N . ALA A 1 185 ? -6.537 15.324 19.940 1.00 42.28 185 ALA A N 1
ATOM 1414 C CA . ALA A 1 185 ? -7.401 14.173 19.727 1.00 42.28 185 ALA A CA 1
ATOM 1415 C C . ALA A 1 185 ? -8.793 14.523 20.274 1.00 42.28 185 ALA A C 1
ATOM 1417 O O . ALA A 1 185 ? -8.940 14.805 21.469 1.00 42.28 185 ALA A O 1
ATOM 1418 N N . ALA A 1 186 ? -9.789 14.588 19.388 1.00 42.12 186 ALA A N 1
ATOM 1419 C CA . ALA A 1 186 ? -11.168 14.771 19.792 1.00 42.12 186 ALA A CA 1
ATOM 1420 C C . ALA A 1 186 ? -11.468 13.680 20.821 1.00 42.12 186 ALA A C 1
ATOM 1422 O O . ALA A 1 186 ? -11.356 12.484 20.536 1.00 42.12 186 ALA A O 1
ATOM 1423 N N . LYS A 1 187 ? -11.748 14.106 22.057 1.00 35.69 187 LYS A N 1
ATOM 1424 C CA . LYS A 1 187 ? -12.122 13.207 23.145 1.00 35.69 187 LYS A CA 1
ATOM 1425 C C . LYS A 1 187 ? -13.281 12.357 22.613 1.00 35.69 187 LYS A C 1
ATOM 1427 O O . LYS A 1 187 ? -14.236 12.953 22.110 1.00 35.69 187 LYS A O 1
ATOM 1432 N N . PRO A 1 188 ? -13.225 11.015 22.692 1.00 45.16 188 PRO A N 1
ATOM 1433 C CA . PRO A 1 188 ? -14.375 10.207 22.320 1.00 45.16 188 PRO A CA 1
ATOM 1434 C C . PRO A 1 188 ? -15.590 10.724 23.103 1.00 45.16 188 PRO A C 1
ATOM 1436 O O . PRO A 1 188 ? -15.426 11.117 24.269 1.00 45.16 188 PRO A O 1
ATOM 1439 N N . PRO A 1 189 ? -16.782 10.795 22.481 1.00 45.00 189 PRO A N 1
ATOM 1440 C CA . PRO A 1 189 ? -17.976 11.241 23.179 1.00 45.00 189 PRO A CA 1
ATOM 1441 C C . PRO A 1 189 ? -18.110 10.414 24.456 1.00 45.00 189 PRO A C 1
ATOM 1443 O O . PRO A 1 189 ? -18.043 9.183 24.425 1.00 45.00 189 PRO A O 1
ATOM 1446 N N . ARG A 1 190 ? -18.216 11.103 25.600 1.00 47.50 190 ARG A N 1
ATOM 1447 C CA . ARG A 1 190 ? -18.476 10.449 26.883 1.00 47.50 190 ARG A CA 1
ATOM 1448 C C . ARG A 1 190 ? -19.722 9.593 26.700 1.00 47.50 190 ARG A C 1
ATOM 1450 O O . ARG A 1 190 ? -20.753 10.114 26.278 1.00 47.50 190 ARG A O 1
ATOM 1457 N N . SER A 1 191 ? -19.613 8.304 27.019 1.00 48.06 191 SER A N 1
ATOM 1458 C CA . SER A 1 191 ? -20.767 7.412 27.086 1.00 48.06 191 SER A CA 1
ATOM 1459 C C . SER A 1 191 ? -21.887 8.103 27.868 1.00 48.06 191 SER A C 1
ATOM 1461 O O . SER A 1 191 ? -21.587 8.726 28.897 1.00 48.06 191 SER A O 1
ATOM 1463 N N . PRO A 1 192 ? -23.148 8.028 27.409 1.00 47.28 192 PRO A N 1
ATOM 1464 C CA . PRO A 1 192 ? -24.253 8.626 28.137 1.00 47.28 192 PRO A CA 1
ATOM 1465 C C . PRO A 1 192 ? -24.246 8.100 29.572 1.00 47.28 192 PRO A C 1
ATOM 1467 O O . PRO A 1 192 ? -24.021 6.909 29.817 1.00 47.28 192 PRO A O 1
ATOM 1470 N N . ALA A 1 193 ? -24.413 9.024 30.518 1.00 48.66 193 ALA A N 1
ATOM 1471 C CA . ALA A 1 193 ? -24.444 8.729 31.939 1.00 48.66 193 ALA A CA 1
ATOM 1472 C C . ALA A 1 193 ? -25.410 7.566 32.203 1.00 48.66 193 ALA A C 1
ATOM 1474 O O . ALA A 1 193 ? -26.526 7.549 31.680 1.00 48.66 193 ALA A O 1
ATOM 1475 N N . LYS A 1 194 ? -24.971 6.586 33.004 1.00 48.81 194 LYS A N 1
ATOM 1476 C CA . LYS A 1 194 ? -25.845 5.519 33.504 1.00 48.81 194 LYS A CA 1
ATOM 1477 C C . LYS A 1 194 ? -27.099 6.172 34.083 1.00 48.81 194 LYS A C 1
ATOM 1479 O O . LYS A 1 194 ? -26.986 6.975 35.009 1.00 48.81 194 LYS A O 1
ATOM 1484 N N . LEU A 1 195 ? -28.265 5.816 33.542 1.00 47.91 195 LEU A N 1
ATOM 1485 C CA . LEU A 1 195 ? -29.541 6.181 34.145 1.00 47.91 195 LEU A CA 1
ATOM 1486 C C . LEU A 1 195 ? -29.521 5.781 35.630 1.00 47.91 195 LEU A C 1
ATOM 1488 O O . LEU A 1 195 ? -29.067 4.674 35.950 1.00 47.91 195 LEU A O 1
ATOM 1492 N N . PRO A 1 196 ? -29.991 6.653 36.537 1.00 49.97 196 PRO A N 1
ATOM 1493 C CA . PRO A 1 196 ? -30.093 6.308 37.943 1.00 49.97 196 PRO A CA 1
ATOM 1494 C C . PRO A 1 196 ? -30.989 5.077 38.092 1.00 49.97 196 PRO A C 1
ATOM 1496 O O . PRO A 1 196 ? -32.080 5.003 37.520 1.00 49.97 196 PRO A O 1
ATOM 1499 N N . LYS A 1 197 ? -30.502 4.090 38.853 1.00 55.44 197 LYS A N 1
ATOM 1500 C CA . LYS A 1 197 ? -31.291 2.922 39.250 1.00 55.44 197 LYS A CA 1
ATOM 1501 C C . LYS A 1 197 ? -32.557 3.436 39.934 1.00 55.44 197 LYS A C 1
ATOM 1503 O O . LYS A 1 197 ? -32.459 4.119 40.951 1.00 55.44 197 LYS A O 1
ATOM 1508 N N . ARG A 1 198 ? -33.731 3.131 39.369 1.00 53.19 198 ARG A N 1
ATOM 1509 C CA . ARG A 1 198 ? -35.015 3.396 40.026 1.00 53.19 198 ARG A CA 1
ATOM 1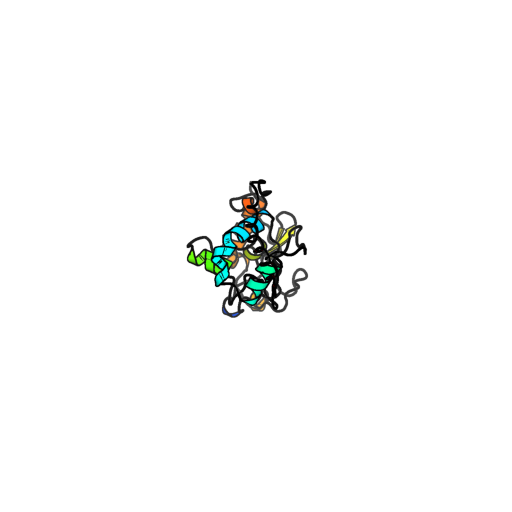510 C C . ARG A 1 198 ? -34.995 2.708 41.390 1.00 53.19 198 ARG A C 1
ATOM 1512 O O . ARG A 1 198 ? -34.799 1.496 41.464 1.00 53.19 198 ARG A O 1
ATOM 1519 N N . GLY A 1 199 ? -35.118 3.520 42.436 1.00 49.03 199 GLY A N 1
ATOM 1520 C CA . GLY A 1 199 ? -35.177 3.081 43.820 1.00 49.03 199 GLY A CA 1
ATOM 1521 C C . GLY A 1 199 ? -36.347 2.133 44.056 1.00 49.03 199 GLY A C 1
ATOM 1522 O O . GLY A 1 199 ? -37.374 2.200 43.375 1.00 49.03 199 GLY A O 1
ATOM 1523 N N . ALA A 1 200 ? -36.141 1.236 45.015 1.00 55.94 200 ALA A N 1
ATOM 1524 C CA . ALA A 1 200 ? -37.146 0.326 45.528 1.00 55.94 200 ALA A CA 1
ATOM 1525 C C . ALA A 1 200 ? -38.415 1.089 45.933 1.00 55.94 200 ALA A C 1
ATOM 1527 O O . ALA A 1 200 ? -38.361 2.162 46.534 1.00 55.94 200 ALA A O 1
ATOM 1528 N N . ARG A 1 201 ? -39.558 0.511 45.572 1.00 53.88 201 ARG A N 1
ATOM 1529 C CA . ARG A 1 201 ? -40.884 0.967 45.978 1.00 53.88 201 ARG A CA 1
ATOM 1530 C C . ARG A 1 201 ? -41.072 0.600 47.458 1.00 53.88 201 ARG A C 1
ATOM 1532 O O . ARG A 1 201 ? -40.865 -0.571 47.776 1.00 53.88 201 ARG A O 1
ATOM 1539 N N . PRO A 1 202 ? -41.466 1.523 48.347 1.00 54.69 202 PRO A N 1
ATOM 1540 C CA . PRO A 1 202 ? -41.925 1.143 49.673 1.00 54.69 202 PRO A CA 1
ATOM 1541 C C . PRO A 1 202 ? -43.312 0.514 49.525 1.00 54.69 202 PRO A C 1
ATOM 1543 O O . PRO A 1 202 ? -44.205 1.105 48.914 1.00 54.69 202 PRO A O 1
ATOM 1546 N N . THR A 1 203 ? -43.487 -0.699 50.035 1.00 58.66 203 THR A N 1
ATOM 1547 C CA . THR A 1 203 ? -44.812 -1.256 50.311 1.00 58.66 203 THR A CA 1
ATOM 1548 C C . THR A 1 203 ? -45.111 -1.007 51.780 1.00 58.66 203 THR A C 1
ATOM 1550 O O . THR A 1 203 ? -44.644 -1.753 52.635 1.00 58.66 203 THR A O 1
ATOM 1553 N N . ASP A 1 204 ? -45.867 0.056 52.044 1.00 58.19 204 ASP A N 1
ATOM 1554 C CA . ASP A 1 204 ? -46.600 0.234 53.294 1.00 58.19 204 ASP A CA 1
ATOM 1555 C C . ASP A 1 204 ? -47.933 -0.517 53.189 1.00 58.19 204 ASP A C 1
ATOM 1557 O O . ASP A 1 204 ? -48.796 -0.126 52.394 1.00 58.19 204 ASP A O 1
ATOM 1561 N N . ARG A 1 205 ? -48.074 -1.598 53.964 1.00 46.94 205 ARG A N 1
ATOM 1562 C CA . ARG A 1 205 ? -49.239 -1.983 54.789 1.00 46.94 205 ARG A CA 1
ATOM 1563 C C . ARG A 1 205 ? -49.098 -3.409 55.301 1.00 46.94 205 ARG A C 1
ATOM 1565 O O . 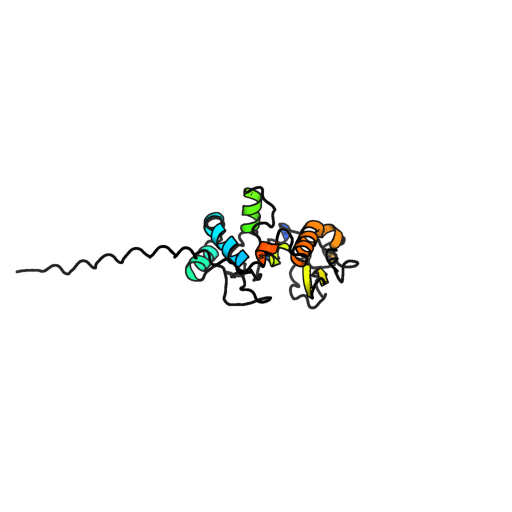ARG A 1 205 ? -48.827 -4.303 54.473 1.00 46.94 205 ARG A O 1
#